Protein AF-A0A1W9UBF4-F1 (afdb_monomer_lite)

Foldseek 3Di:
DPPPVVVVVVVVVVVVVVVVLLVVLLVLLLQLLLDQLLQVLCCVQPVPDRLQFDWDDDPPDPDTDTDNARALVSSCVPVNNVSSVVRLVVSLCSLQVSLVVVCVVDVDVVSSVSSLVSSLCCQCQRPVPNGRHHPSLSSNLSSCCVQPVPLNVQLVVQLCVCCVPPPVDSVSSNVVSVVPRDRVVVVD

Secondary structure (DSSP, 8-state):
--SHHHHHHHHHHHHHHHHHHHHHHHHHHHHHHT--HHHHHHHHH-TT--TT-EEEEPTTSS-EEEE----HHHHHHHH-HHHHHHHHHHHHHHHHHHHHHHHHH---HHHHHHHHHHHHHHHHS-GGGTT----SHHHHHHHHHHH-TTHHHHHHHHHHHHHHHHTS-HHHHHHHHHHT---GGG--

Sequence (188 aa):
MASCGHLGSKFIRRGLVDILATLIVALVGYLLGSISFARLIGKLVNPQKDLTKTEFDVPGTDEKFQMTAVSATTASMHLGQKFGCLTTILDMLKVTIPVLILRQFYSETSYSVILAALAVVGHNWPLYHRFQGGRGFSPIYGGLVLFDWLAIPVTAILGMLFGLIVLRDVLMAYMAGLWLYVKTRTLI

pLDDT: mean 72.7, std 15.73, range [40.28, 95.06]

Radius of gyration: 20.51 Å; chains: 1; bounding box: 56×43×65 Å

Structure (mmCIF, N/CA/C/O backbone):
data_AF-A0A1W9UBF4-F1
#
_entry.id   AF-A0A1W9UBF4-F1
#
loop_
_atom_site.group_PDB
_atom_site.id
_atom_site.type_symbol
_atom_site.label_atom_id
_atom_site.label_alt_id
_atom_site.label_comp_id
_atom_site.label_asym_id
_atom_site.label_entity_id
_atom_site.label_seq_id
_atom_site.pdbx_PDB_ins_code
_atom_site.Cartn_x
_atom_site.Cartn_y
_atom_site.Cartn_z
_atom_site.occupancy
_atom_site.B_iso_or_equiv
_atom_site.auth_seq_id
_atom_site.auth_comp_id
_atom_site.auth_asym_id
_atom_site.auth_atom_id
_atom_site.pdbx_PDB_model_num
ATOM 1 N N . MET A 1 1 ? 24.534 -19.315 -42.851 1.00 48.97 1 MET A N 1
ATOM 2 C CA . MET A 1 1 ? 23.127 -19.457 -42.399 1.00 48.97 1 MET A CA 1
ATOM 3 C C . MET A 1 1 ? 22.949 -19.872 -40.922 1.00 48.97 1 MET A C 1
ATOM 5 O O . MET A 1 1 ? 21.816 -20.070 -40.514 1.00 48.97 1 MET A O 1
ATOM 9 N N . ALA A 1 2 ? 23.990 -19.919 -40.072 1.00 51.06 2 ALA A N 1
ATOM 10 C CA . ALA A 1 2 ? 23.859 -20.383 -38.674 1.00 51.06 2 ALA A CA 1
ATOM 11 C C . ALA A 1 2 ? 23.647 -19.280 -37.604 1.00 51.06 2 ALA A C 1
ATOM 13 O O . ALA A 1 2 ? 23.442 -19.593 -36.437 1.00 51.06 2 ALA A O 1
ATOM 14 N N . SER A 1 3 ? 23.677 -17.990 -37.968 1.00 50.75 3 SER A N 1
ATOM 15 C CA . SER A 1 3 ? 23.650 -16.887 -36.982 1.00 50.75 3 SER A CA 1
ATOM 16 C C . SER A 1 3 ? 22.233 -16.412 -36.595 1.00 50.75 3 SER A C 1
ATOM 18 O O . SER A 1 3 ? 22.030 -15.844 -35.526 1.00 50.75 3 SER A O 1
ATOM 20 N N . CYS A 1 4 ? 21.213 -16.693 -37.419 1.00 51.81 4 CYS A N 1
ATOM 21 C CA . CYS A 1 4 ? 19.852 -16.176 -37.204 1.00 51.81 4 CYS A CA 1
ATOM 22 C C . CYS A 1 4 ? 19.086 -16.918 -36.081 1.00 51.81 4 CYS A C 1
ATOM 24 O O . CYS A 1 4 ? 18.369 -16.298 -35.299 1.00 51.81 4 CYS A O 1
ATOM 26 N N . GLY A 1 5 ? 19.303 -18.231 -35.917 1.00 53.81 5 GLY A N 1
ATOM 27 C CA . GLY A 1 5 ? 18.617 -19.040 -34.895 1.00 53.81 5 GLY A CA 1
ATOM 28 C C . GLY A 1 5 ? 19.103 -18.817 -33.454 1.00 53.81 5 GLY A C 1
ATOM 29 O O . GLY A 1 5 ? 18.341 -18.997 -32.504 1.00 53.81 5 GLY A O 1
ATOM 30 N N . HIS A 1 6 ? 20.354 -18.385 -33.264 1.00 54.12 6 HIS A N 1
ATOM 31 C CA . HIS A 1 6 ? 20.926 -18.164 -31.928 1.00 54.12 6 HIS A CA 1
ATOM 32 C C . HIS A 1 6 ? 20.505 -16.815 -31.314 1.00 54.12 6 HIS A C 1
ATOM 34 O O . HIS A 1 6 ? 20.403 -16.689 -30.093 1.00 54.12 6 HIS A O 1
ATOM 40 N N . LEU A 1 7 ? 20.213 -15.813 -32.153 1.00 59.31 7 LEU A N 1
ATOM 41 C CA . LEU A 1 7 ? 19.688 -14.520 -31.706 1.00 59.31 7 LEU A CA 1
ATOM 42 C C . LEU A 1 7 ? 18.217 -14.630 -31.276 1.00 59.31 7 LEU A C 1
ATOM 44 O O . LEU A 1 7 ? 17.847 -14.118 -30.221 1.00 59.31 7 LEU A O 1
ATOM 48 N N . GLY A 1 8 ? 17.406 -15.363 -32.048 1.00 60.59 8 GLY A N 1
ATOM 49 C CA . GLY A 1 8 ? 15.998 -15.612 -31.728 1.00 60.59 8 GLY A CA 1
ATOM 50 C C . GLY A 1 8 ? 15.821 -16.392 -30.425 1.00 60.59 8 GLY A C 1
ATOM 51 O O . GLY A 1 8 ? 15.006 -16.014 -29.588 1.00 60.59 8 GLY A O 1
ATOM 52 N N . SER A 1 9 ? 16.642 -17.421 -30.186 1.00 62.00 9 SER A N 1
ATOM 53 C CA . SER A 1 9 ? 16.560 -18.196 -28.943 1.00 62.00 9 SER A CA 1
ATOM 54 C C . SER A 1 9 ? 16.972 -17.385 -27.712 1.00 62.00 9 SER A C 1
ATOM 56 O O . SER A 1 9 ? 16.300 -17.484 -26.690 1.00 62.00 9 SER A O 1
ATOM 58 N N . LYS A 1 10 ? 18.002 -16.526 -27.791 1.00 62.12 10 LYS A N 1
ATOM 59 C CA . LYS A 1 10 ? 18.372 -15.607 -26.695 1.00 62.12 10 LYS A CA 1
ATOM 60 C C . LYS A 1 10 ? 17.311 -14.539 -26.432 1.00 62.12 10 LYS A C 1
ATOM 62 O O . LYS A 1 10 ? 17.060 -14.232 -25.270 1.00 62.12 10 LYS A O 1
ATOM 67 N N . PHE A 1 11 ? 16.682 -14.002 -27.477 1.00 69.38 11 PHE A N 1
ATOM 68 C CA . PHE A 1 11 ? 15.602 -13.021 -27.345 1.00 69.38 11 PHE A CA 1
ATOM 69 C C . PHE A 1 11 ? 14.363 -13.631 -26.675 1.00 69.38 11 PHE A C 1
ATOM 71 O O . PHE A 1 11 ? 13.859 -13.084 -25.698 1.00 69.38 11 PHE A O 1
ATOM 78 N N . ILE A 1 12 ? 13.945 -14.822 -27.118 1.00 70.50 12 ILE A N 1
ATOM 79 C CA . ILE A 1 12 ? 12.828 -15.568 -26.519 1.00 70.50 12 ILE A CA 1
ATOM 80 C C . ILE A 1 12 ? 13.146 -15.951 -25.067 1.00 70.50 12 ILE A C 1
ATOM 82 O O . ILE A 1 12 ? 12.300 -15.794 -24.190 1.00 70.50 12 ILE A O 1
ATOM 86 N N . ARG A 1 13 ? 14.375 -16.406 -24.779 1.00 71.88 13 ARG A N 1
ATOM 87 C CA . ARG A 1 13 ? 14.784 -16.777 -23.413 1.00 71.88 13 ARG A CA 1
ATOM 88 C C . ARG A 1 13 ? 14.792 -15.575 -22.472 1.00 71.88 13 ARG A C 1
ATOM 90 O O . ARG A 1 13 ? 14.393 -15.721 -21.325 1.00 71.88 13 ARG A O 1
ATOM 97 N N . ARG A 1 14 ? 15.221 -14.403 -22.950 1.00 74.69 14 ARG A N 1
ATOM 98 C CA . ARG A 1 14 ? 15.225 -13.162 -22.164 1.00 74.69 14 ARG A CA 1
ATOM 99 C C . ARG A 1 14 ? 13.802 -12.686 -21.876 1.00 74.69 14 ARG A C 1
ATOM 101 O O . ARG A 1 14 ? 13.472 -12.505 -20.713 1.00 74.69 14 ARG A O 1
ATOM 108 N N . GLY A 1 15 ? 12.939 -12.645 -22.894 1.00 76.50 15 GLY A N 1
ATOM 109 C CA . GLY A 1 15 ? 11.528 -12.292 -22.712 1.00 76.50 15 GLY A CA 1
ATOM 110 C C . GLY A 1 15 ? 10.782 -13.238 -21.764 1.00 76.50 15 GLY A C 1
ATOM 111 O O . GLY A 1 15 ? 9.995 -12.788 -20.940 1.00 76.50 15 GLY A O 1
ATOM 112 N N . LEU A 1 16 ? 11.062 -14.544 -21.817 1.00 80.44 16 LEU A N 1
ATOM 113 C CA . LEU A 1 16 ? 10.441 -15.515 -20.912 1.00 80.44 16 LEU A CA 1
ATOM 114 C C . LEU A 1 16 ? 10.906 -15.331 -19.458 1.00 80.44 16 LEU A C 1
ATOM 116 O O . LEU A 1 16 ? 10.093 -15.432 -18.543 1.00 80.44 16 LEU A O 1
ATOM 120 N N . VAL A 1 17 ? 12.186 -15.017 -19.238 1.00 82.94 17 VAL A N 1
ATOM 121 C CA . VAL A 1 17 ? 12.717 -14.695 -17.902 1.00 82.94 17 VAL A CA 1
ATOM 122 C C . VAL A 1 17 ? 12.097 -13.409 -17.357 1.00 82.94 17 VAL A C 1
ATOM 124 O O . VAL A 1 17 ? 11.707 -13.392 -16.193 1.00 82.94 17 VAL A O 1
ATOM 127 N N . ASP A 1 18 ? 11.938 -12.378 -18.189 1.00 84.75 18 ASP A N 1
ATOM 128 C CA . ASP A 1 18 ? 11.301 -11.119 -17.784 1.00 84.75 18 ASP A CA 1
ATOM 129 C C . ASP A 1 18 ? 9.829 -11.336 -17.392 1.00 84.75 18 ASP A C 1
ATOM 131 O O . ASP A 1 18 ? 9.397 -10.877 -16.337 1.00 84.75 18 ASP A O 1
ATOM 135 N N . ILE A 1 19 ? 9.073 -12.128 -18.165 1.00 87.56 19 ILE A N 1
ATOM 136 C CA . ILE A 1 19 ? 7.679 -12.482 -17.836 1.00 87.56 19 ILE A CA 1
ATOM 137 C C . ILE A 1 19 ? 7.602 -13.232 -16.502 1.00 87.56 19 ILE A C 1
ATOM 139 O O . ILE A 1 19 ? 6.780 -12.897 -15.646 1.00 87.56 19 ILE A O 1
ATOM 143 N N . LEU A 1 20 ? 8.455 -14.240 -16.301 1.00 89.81 20 LEU A N 1
ATOM 144 C CA . LEU A 1 20 ? 8.486 -14.995 -15.048 1.00 89.81 20 LEU A CA 1
ATOM 145 C C . LEU A 1 20 ? 8.854 -14.096 -13.863 1.00 89.81 20 LEU A C 1
ATOM 147 O O . LEU A 1 20 ? 8.205 -14.172 -12.819 1.00 89.81 20 LEU A O 1
ATOM 151 N N . ALA A 1 21 ? 9.841 -13.214 -14.028 1.00 88.25 21 ALA A N 1
ATOM 152 C CA . ALA A 1 21 ? 10.215 -12.239 -13.012 1.00 88.25 21 ALA A CA 1
ATOM 153 C C . ALA A 1 21 ? 9.040 -11.311 -12.676 1.00 88.25 21 ALA A C 1
ATOM 155 O O . ALA A 1 21 ? 8.725 -11.132 -11.500 1.00 88.25 21 ALA A O 1
ATOM 156 N N . THR A 1 22 ? 8.328 -10.787 -13.681 1.00 89.62 22 THR A N 1
ATOM 157 C CA . THR A 1 22 ? 7.133 -9.960 -13.471 1.00 89.62 22 THR A CA 1
ATOM 158 C C . THR A 1 22 ? 6.063 -10.699 -12.671 1.00 89.62 22 THR A C 1
ATOM 160 O O . THR A 1 22 ? 5.518 -10.132 -11.724 1.00 89.62 22 THR A O 1
ATOM 163 N N . LEU A 1 23 ? 5.775 -11.959 -13.010 1.00 93.31 23 LEU A N 1
ATOM 164 C CA . LEU A 1 23 ? 4.774 -12.763 -12.303 1.00 93.31 23 LEU A CA 1
ATOM 165 C C . LEU A 1 23 ? 5.167 -13.016 -10.845 1.00 93.31 23 LEU A C 1
ATOM 167 O O . LEU A 1 23 ? 4.327 -12.895 -9.954 1.00 93.31 23 LEU A O 1
ATOM 171 N N . ILE A 1 24 ? 6.442 -13.313 -10.589 1.00 92.94 24 ILE A N 1
ATOM 172 C CA . ILE A 1 24 ? 6.955 -13.510 -9.229 1.00 92.94 24 ILE A CA 1
ATOM 173 C C . ILE A 1 24 ? 6.847 -12.209 -8.429 1.00 92.94 24 ILE A C 1
ATOM 175 O O . ILE A 1 24 ? 6.334 -12.220 -7.312 1.00 92.94 24 ILE A O 1
ATOM 179 N N . VAL A 1 25 ? 7.271 -11.079 -9.000 1.00 92.81 25 VAL A N 1
ATOM 180 C CA . VAL A 1 25 ? 7.177 -9.763 -8.351 1.00 92.81 25 VAL A CA 1
ATOM 181 C C . VAL A 1 25 ? 5.723 -9.398 -8.043 1.00 92.81 25 VAL A C 1
ATOM 183 O O . VAL A 1 25 ? 5.426 -8.941 -6.938 1.00 92.81 25 VAL A O 1
ATOM 186 N N . ALA A 1 26 ? 4.808 -9.635 -8.986 1.00 92.94 26 ALA A N 1
ATOM 187 C CA . ALA A 1 26 ? 3.379 -9.401 -8.805 1.00 92.94 26 ALA A CA 1
ATOM 188 C C . ALA A 1 26 ? 2.798 -10.260 -7.670 1.00 92.94 26 ALA A C 1
ATOM 190 O O . ALA A 1 26 ? 2.095 -9.743 -6.799 1.00 92.94 26 ALA A O 1
ATOM 191 N N . LEU A 1 27 ? 3.133 -11.554 -7.644 1.00 95.06 27 LEU A N 1
ATOM 192 C CA . LEU A 1 27 ? 2.676 -12.483 -6.614 1.00 95.06 27 LEU A CA 1
ATOM 193 C C . LEU A 1 27 ? 3.204 -12.087 -5.231 1.00 95.06 27 LEU A C 1
ATOM 195 O O . LEU A 1 27 ? 2.435 -12.014 -4.275 1.00 95.06 27 LEU A O 1
ATOM 199 N N . VAL A 1 28 ? 4.500 -11.785 -5.126 1.00 94.25 28 VAL A N 1
ATOM 200 C CA . VAL A 1 28 ? 5.125 -11.343 -3.871 1.00 94.25 28 VAL A CA 1
ATOM 201 C C . VAL A 1 28 ? 4.490 -10.044 -3.382 1.00 94.25 28 VAL A C 1
ATOM 203 O O . VAL A 1 28 ? 4.124 -9.955 -2.210 1.00 94.25 28 VAL A O 1
ATOM 206 N N . GLY A 1 29 ? 4.293 -9.065 -4.272 1.00 93.00 29 GLY A N 1
ATOM 207 C CA . GLY A 1 29 ? 3.599 -7.820 -3.946 1.00 93.00 29 GLY A CA 1
ATOM 208 C C . GLY A 1 29 ? 2.216 -8.084 -3.354 1.00 93.00 29 GLY A C 1
ATOM 209 O O . GLY A 1 29 ? 1.916 -7.617 -2.257 1.00 93.00 29 GLY A O 1
ATOM 210 N N . TYR A 1 30 ? 1.407 -8.910 -4.020 1.00 94.12 30 TYR A N 1
ATOM 211 C CA . TYR A 1 30 ? 0.063 -9.261 -3.561 1.00 94.12 30 TYR A CA 1
ATOM 212 C C . TYR A 1 30 ? 0.047 -9.972 -2.200 1.00 94.12 30 TYR A C 1
ATOM 214 O O . TYR A 1 30 ? -0.749 -9.616 -1.326 1.00 94.12 30 TYR A O 1
ATOM 222 N N . LEU A 1 31 ? 0.929 -10.952 -1.989 1.00 93.62 31 LEU A N 1
ATOM 223 C CA . LEU A 1 31 ? 0.993 -11.710 -0.736 1.00 93.62 31 LEU A CA 1
ATOM 224 C C . LEU A 1 31 ? 1.429 -10.831 0.441 1.00 93.62 31 LEU A C 1
ATOM 226 O O . LEU A 1 31 ? 0.803 -10.870 1.500 1.00 93.62 31 LEU A O 1
ATOM 230 N N . LEU A 1 32 ? 2.444 -9.986 0.248 1.00 92.81 32 LEU A N 1
ATOM 231 C CA . LEU A 1 32 ? 2.891 -9.040 1.276 1.00 92.81 32 LEU A CA 1
ATOM 232 C C . LEU A 1 32 ? 1.824 -7.975 1.560 1.00 92.81 32 LEU A C 1
ATOM 234 O O . LEU A 1 32 ? 1.547 -7.652 2.716 1.00 92.81 32 LEU A O 1
ATOM 238 N N . GLY A 1 33 ? 1.163 -7.481 0.513 1.00 89.06 33 GLY A N 1
ATOM 239 C CA . GLY A 1 33 ? 0.033 -6.564 0.621 1.00 89.06 33 GLY A CA 1
ATOM 240 C C . GLY A 1 33 ? -1.152 -7.144 1.392 1.00 89.06 33 GLY A C 1
ATOM 241 O O . GLY A 1 33 ? -1.790 -6.429 2.168 1.00 89.06 33 GLY A O 1
ATOM 242 N N . SER A 1 34 ? -1.397 -8.448 1.235 1.00 90.75 34 SER A N 1
ATOM 243 C CA . SER A 1 34 ? -2.497 -9.187 1.869 1.00 90.75 34 SER A CA 1
ATOM 244 C C . SER A 1 34 ? -2.407 -9.279 3.393 1.00 90.75 34 SER A C 1
ATOM 246 O O . SER A 1 34 ? -3.374 -9.676 4.044 1.00 90.75 34 SER A O 1
ATOM 248 N N . ILE A 1 35 ? -1.278 -8.898 3.994 1.00 88.81 35 ILE A N 1
ATOM 249 C CA . ILE A 1 35 ? -1.120 -8.850 5.449 1.00 88.81 35 ILE A CA 1
ATOM 250 C C . ILE A 1 35 ? -1.861 -7.619 5.994 1.00 88.81 35 ILE A C 1
ATOM 252 O O . ILE A 1 35 ? -1.502 -6.483 5.680 1.00 88.81 35 ILE A O 1
ATOM 256 N N . SER A 1 36 ? -2.890 -7.826 6.823 1.00 85.94 36 SER A N 1
ATOM 257 C CA . SER A 1 36 ? -3.640 -6.737 7.468 1.00 85.94 36 SER A CA 1
ATOM 258 C C . SER A 1 36 ? -3.080 -6.424 8.858 1.00 85.94 36 SER A C 1
ATOM 260 O O . SER A 1 36 ? -3.381 -7.112 9.837 1.00 85.94 36 SER A O 1
ATOM 262 N N . PHE A 1 37 ? -2.297 -5.346 8.969 1.00 85.25 37 PHE A N 1
ATOM 263 C CA . PHE A 1 37 ? -1.744 -4.908 10.257 1.00 85.25 37 PHE A CA 1
ATOM 264 C C . PHE A 1 37 ? -2.815 -4.390 11.216 1.00 85.25 37 PHE A C 1
ATOM 266 O O . PHE A 1 37 ? -2.684 -4.575 12.422 1.00 85.25 37 PHE A O 1
ATOM 273 N N . ALA A 1 38 ? -3.912 -3.837 10.692 1.00 80.00 38 ALA A N 1
ATOM 274 C CA . ALA A 1 38 ? -5.060 -3.419 11.492 1.00 80.00 38 ALA A CA 1
ATOM 275 C C . ALA A 1 38 ? -5.642 -4.591 12.301 1.00 80.00 38 ALA A C 1
ATOM 277 O O . ALA A 1 38 ? -5.841 -4.485 13.510 1.00 80.00 38 ALA A O 1
ATOM 278 N N . ARG A 1 39 ? -5.854 -5.742 11.645 1.00 80.19 39 ARG A N 1
ATOM 279 C CA . ARG A 1 39 ? -6.343 -6.967 12.298 1.00 80.19 39 ARG A CA 1
ATOM 280 C C . ARG A 1 39 ? -5.294 -7.574 13.224 1.00 80.19 39 ARG A C 1
ATOM 282 O O . ARG A 1 39 ? -5.647 -8.045 14.302 1.00 80.19 39 ARG A O 1
ATOM 289 N N . LEU A 1 40 ? -4.021 -7.548 12.823 1.00 82.38 40 LEU A N 1
ATOM 290 C CA . LEU A 1 40 ? -2.924 -8.080 13.632 1.00 82.38 40 LEU A CA 1
ATOM 291 C C . LEU A 1 40 ? -2.781 -7.316 14.957 1.00 82.38 40 LEU A C 1
ATOM 293 O O . LEU A 1 40 ? -2.778 -7.935 16.017 1.00 82.38 40 LEU A O 1
ATOM 297 N N . ILE A 1 41 ? -2.738 -5.980 14.902 1.00 81.69 41 ILE A N 1
ATOM 298 C CA . ILE A 1 41 ? -2.687 -5.116 16.089 1.00 81.69 41 ILE A CA 1
ATOM 299 C C . ILE A 1 41 ? -3.964 -5.275 16.913 1.00 81.69 41 ILE A C 1
ATOM 301 O O . ILE A 1 41 ? -3.880 -5.411 18.130 1.00 81.69 41 ILE A O 1
ATOM 305 N N . GLY A 1 42 ? -5.137 -5.314 16.275 1.00 75.19 42 GLY A N 1
ATOM 306 C CA . GLY A 1 42 ? -6.400 -5.513 16.986 1.00 75.19 42 GLY A CA 1
ATOM 307 C C . GLY A 1 42 ? -6.434 -6.796 17.798 1.00 75.19 42 GLY A C 1
ATOM 308 O O . GLY A 1 42 ? -6.746 -6.758 18.986 1.00 75.19 42 GLY A O 1
ATOM 309 N N . LYS A 1 43 ? -6.014 -7.911 17.194 1.00 76.19 43 LYS A N 1
ATOM 310 C CA . LYS A 1 43 ? -5.936 -9.202 17.880 1.00 76.19 43 LYS A CA 1
ATOM 311 C C . LYS A 1 43 ? -4.904 -9.205 19.013 1.00 76.19 43 LYS A C 1
ATOM 313 O O . LYS A 1 43 ? -5.119 -9.887 20.009 1.00 76.19 43 LYS A O 1
ATOM 318 N N . LEU A 1 44 ? -3.804 -8.462 18.869 1.00 76.88 44 LEU A N 1
ATOM 319 C CA . LEU A 1 44 ? -2.740 -8.381 19.875 1.00 76.88 44 LEU A CA 1
ATOM 320 C C . LEU A 1 44 ? -3.141 -7.525 21.086 1.00 76.88 44 LEU A C 1
ATOM 322 O O . LEU A 1 44 ? -2.846 -7.881 22.221 1.00 76.88 44 LEU A O 1
ATOM 326 N N . VAL A 1 45 ? -3.797 -6.389 20.840 1.00 75.38 45 VAL A N 1
ATOM 327 C CA . VAL A 1 45 ? -4.147 -5.406 21.877 1.00 75.38 45 VAL A CA 1
ATOM 328 C C . VAL A 1 45 ? -5.422 -5.803 22.604 1.00 75.38 45 VAL A C 1
ATOM 330 O O . VAL A 1 45 ? -5.535 -5.573 23.805 1.00 75.38 45 VAL A O 1
ATOM 333 N N . ASN A 1 46 ? -6.398 -6.376 21.896 1.00 67.25 46 ASN A N 1
ATOM 334 C CA . ASN A 1 46 ? -7.658 -6.758 22.513 1.00 67.25 46 ASN A CA 1
ATOM 335 C C . ASN A 1 46 ? -8.247 -8.016 21.846 1.00 67.25 46 ASN A C 1
ATOM 337 O O . ASN A 1 46 ? -9.085 -7.906 20.949 1.00 67.25 46 ASN A O 1
ATOM 341 N N . PRO A 1 47 ? -7.842 -9.225 22.289 1.00 60.25 47 PRO A N 1
ATOM 342 C CA . PRO A 1 47 ? -8.210 -10.495 21.653 1.00 60.25 47 PRO A CA 1
ATOM 343 C C . PRO A 1 47 ? -9.720 -10.753 21.552 1.00 60.25 47 PRO A C 1
ATOM 345 O O . PRO A 1 47 ? -10.143 -11.560 20.729 1.00 60.25 47 PRO A O 1
ATOM 348 N N . GLN A 1 48 ? -10.525 -10.087 22.387 1.00 53.03 48 GLN A N 1
ATOM 349 C CA . GLN A 1 48 ? -11.982 -10.240 22.425 1.00 53.03 48 GLN A CA 1
ATOM 350 C C . GLN A 1 48 ? -12.742 -9.274 21.498 1.00 53.03 48 GLN A C 1
ATOM 352 O O . GLN A 1 48 ? -13.932 -9.475 21.265 1.00 53.03 48 GLN A O 1
ATOM 357 N N . LYS A 1 49 ? -12.092 -8.234 20.952 1.00 58.44 49 LYS A N 1
ATOM 358 C CA . LYS A 1 49 ? -12.729 -7.251 20.059 1.00 58.44 49 LYS A CA 1
ATOM 359 C C . LYS A 1 49 ? -12.418 -7.598 18.606 1.00 58.44 49 LYS A C 1
ATOM 361 O O . LYS A 1 49 ? -11.337 -7.306 18.096 1.00 58.44 49 LYS A O 1
ATOM 366 N N . ASP A 1 50 ? -13.379 -8.216 17.930 1.00 57.50 50 ASP A N 1
ATOM 367 C CA . ASP A 1 50 ? -13.264 -8.502 16.504 1.00 57.50 50 ASP A CA 1
ATOM 368 C C . ASP A 1 50 ? -13.481 -7.215 15.690 1.00 57.50 50 ASP A C 1
ATOM 370 O O . ASP A 1 50 ? -14.603 -6.747 15.511 1.00 57.50 50 ASP A O 1
ATOM 374 N N . LEU A 1 51 ? -12.389 -6.632 15.185 1.00 56.78 51 LEU A N 1
ATOM 375 C CA . LEU A 1 51 ? -12.417 -5.452 14.308 1.00 56.78 51 LEU A CA 1
ATOM 376 C C . LEU A 1 51 ? -13.091 -5.719 12.950 1.00 56.78 51 LEU A C 1
ATOM 378 O O . LEU A 1 51 ? -13.248 -4.793 12.160 1.00 56.78 51 LEU A O 1
ATOM 382 N N . THR A 1 52 ? -13.440 -6.973 12.645 1.00 53.41 52 THR A N 1
ATOM 383 C CA . THR A 1 52 ? -14.087 -7.359 11.382 1.00 53.41 52 THR A CA 1
ATOM 384 C C . THR A 1 52 ? -15.567 -6.955 11.335 1.00 53.41 52 THR A C 1
ATOM 386 O O . THR A 1 52 ? -16.153 -6.922 10.255 1.00 53.41 52 THR A O 1
ATOM 389 N N . LYS A 1 53 ? -16.176 -6.633 12.484 1.00 49.69 53 LYS A N 1
ATOM 390 C CA . LYS A 1 53 ? -17.568 -6.181 12.591 1.00 49.69 53 LYS A CA 1
ATOM 391 C C . LYS A 1 53 ? -17.633 -4.866 13.356 1.00 49.69 53 LYS A C 1
ATOM 393 O O . LYS A 1 53 ? -17.898 -4.843 14.555 1.00 49.69 53 LYS A O 1
ATOM 398 N N . THR A 1 54 ? -17.384 -3.766 12.658 1.00 49.00 54 THR A N 1
ATOM 399 C CA . THR A 1 54 ? -17.686 -2.443 13.201 1.00 49.00 54 THR A CA 1
ATOM 400 C C . THR A 1 54 ? -19.110 -2.080 12.812 1.00 49.00 54 THR A C 1
ATOM 402 O O . THR A 1 54 ? -19.378 -1.716 11.666 1.00 49.00 54 THR A O 1
ATOM 405 N N . GLU A 1 55 ? -20.026 -2.236 13.765 1.00 47.31 55 GLU A N 1
ATOM 406 C CA . GLU A 1 55 ? -21.387 -1.713 13.664 1.00 47.31 55 GLU A CA 1
ATOM 407 C C . GLU A 1 55 ? -21.352 -0.224 14.021 1.00 47.31 55 GLU A C 1
ATOM 409 O O . GLU A 1 55 ? -20.873 0.154 15.091 1.00 47.31 55 GLU A O 1
ATOM 414 N N . PHE A 1 56 ? -21.812 0.617 13.100 1.00 47.28 56 PHE A N 1
ATOM 415 C CA . PHE A 1 56 ? -22.113 2.016 13.369 1.00 47.28 56 PHE A CA 1
ATOM 416 C C . PHE A 1 56 ? -23.621 2.156 13.560 1.00 47.28 56 PHE A C 1
ATOM 418 O O . PHE A 1 56 ? -24.383 1.763 12.674 1.00 47.28 56 PHE A O 1
ATOM 425 N N . ASP A 1 57 ? -24.040 2.740 14.681 1.00 43.97 57 ASP A N 1
ATOM 426 C CA . ASP A 1 57 ? -25.408 3.234 14.827 1.00 43.97 57 ASP A CA 1
ATOM 427 C C . ASP A 1 57 ? -25.545 4.509 13.990 1.00 43.97 57 ASP A C 1
ATOM 429 O O . ASP A 1 57 ? -24.774 5.462 14.153 1.00 43.97 57 ASP A O 1
ATOM 433 N N . VAL A 1 58 ? -26.497 4.522 13.057 1.00 48.31 58 VAL A N 1
ATOM 434 C CA . VAL A 1 58 ? -26.821 5.721 12.284 1.00 48.31 58 VAL A CA 1
ATOM 435 C C . VAL A 1 58 ? -27.689 6.621 13.174 1.00 48.31 58 VAL A C 1
ATOM 437 O O . VAL A 1 58 ? -28.781 6.204 13.563 1.00 48.31 58 VAL A O 1
ATOM 440 N N . PRO A 1 59 ? -27.254 7.847 13.530 1.00 40.28 59 PRO A N 1
ATOM 441 C CA . PRO A 1 59 ? -28.055 8.727 14.375 1.00 40.28 59 PRO A CA 1
ATOM 442 C C . PRO A 1 59 ? -29.388 9.046 13.682 1.00 40.28 59 PRO A C 1
ATOM 444 O O . PRO A 1 59 ? -29.400 9.730 12.661 1.00 40.28 59 PRO A O 1
ATOM 447 N N . GLY A 1 60 ? -30.502 8.553 14.231 1.00 48.12 60 GLY A N 1
ATOM 448 C CA . GLY A 1 60 ? -31.856 8.817 13.722 1.00 48.12 60 GLY A CA 1
ATOM 449 C C . GLY A 1 60 ? -32.556 7.660 12.998 1.00 48.12 60 GLY A C 1
ATOM 450 O O . GLY A 1 60 ? -33.689 7.849 12.565 1.00 48.12 60 GLY A O 1
ATOM 451 N N . THR A 1 61 ? -31.948 6.474 12.901 1.00 46.31 61 THR A N 1
ATOM 452 C CA . THR A 1 61 ? -32.589 5.254 12.367 1.00 46.31 61 THR A CA 1
ATOM 453 C C . THR A 1 61 ? -32.096 4.013 13.115 1.00 46.31 61 THR A C 1
ATOM 455 O O . THR A 1 61 ? -30.907 3.924 13.395 1.00 46.31 61 THR A O 1
ATOM 458 N N . ASP A 1 62 ? -32.956 3.017 13.356 1.00 50.50 62 ASP A N 1
ATOM 459 C CA . ASP A 1 62 ? -32.589 1.711 13.954 1.00 50.50 62 ASP A CA 1
ATOM 460 C C . ASP A 1 62 ? -31.730 0.815 13.022 1.00 50.50 62 ASP A C 1
ATOM 462 O O . ASP A 1 62 ? -31.546 -0.381 13.268 1.00 50.50 62 ASP A O 1
ATOM 466 N N . GLU A 1 63 ? -31.196 1.368 11.928 1.00 41.84 63 GLU A N 1
ATOM 467 C CA . GLU A 1 63 ? -30.342 0.646 10.990 1.00 41.84 63 GLU A CA 1
ATOM 468 C C . GLU A 1 63 ? -28.870 0.690 11.416 1.00 41.84 63 GLU A C 1
ATOM 470 O O . GLU A 1 63 ? -28.256 1.750 11.563 1.00 41.84 63 GLU A O 1
ATOM 475 N N . LYS A 1 64 ? -28.284 -0.499 11.576 1.00 43.69 64 LYS A N 1
ATOM 476 C CA . LYS A 1 64 ? -26.869 -0.687 11.896 1.00 43.69 64 LYS A CA 1
ATOM 477 C C . LYS A 1 64 ? -26.049 -0.784 10.619 1.00 43.69 64 LYS A C 1
ATOM 479 O O . LYS A 1 64 ? -26.128 -1.778 9.896 1.00 43.69 64 LYS A O 1
ATOM 484 N N . PHE A 1 65 ? -25.202 0.205 10.357 1.00 44.44 65 PHE A N 1
ATOM 485 C CA . PHE A 1 65 ? -24.302 0.158 9.211 1.00 44.44 65 PHE A CA 1
ATOM 486 C C . PHE A 1 65 ? -23.095 -0.724 9.550 1.00 44.44 65 PHE A C 1
ATOM 488 O O . PHE A 1 65 ? -22.248 -0.356 10.367 1.00 44.44 65 PHE A O 1
ATOM 495 N N . GLN A 1 66 ? -23.002 -1.907 8.940 1.00 48.03 66 GLN A N 1
ATOM 496 C CA . GLN A 1 66 ? -21.833 -2.773 9.101 1.00 48.03 66 GLN A CA 1
ATOM 497 C C . GLN A 1 66 ? -20.717 -2.317 8.161 1.00 48.03 66 GLN A C 1
ATOM 499 O O . GLN A 1 66 ? -20.753 -2.574 6.957 1.00 48.03 66 GLN A O 1
ATOM 504 N N . MET A 1 67 ? -19.686 -1.668 8.706 1.00 48.84 67 MET A N 1
ATOM 505 C CA . MET A 1 67 ? -18.447 -1.493 7.954 1.00 48.84 67 MET A CA 1
ATOM 506 C C . MET A 1 67 ? -17.632 -2.783 8.013 1.00 48.84 67 MET A C 1
ATOM 508 O O . MET A 1 67 ? -17.063 -3.141 9.041 1.00 48.84 67 MET A O 1
ATOM 512 N N . THR A 1 68 ? -17.535 -3.453 6.868 1.00 55.66 68 THR A N 1
ATOM 513 C CA . THR A 1 68 ? -16.662 -4.618 6.652 1.00 55.66 68 THR A CA 1
ATOM 514 C C . THR A 1 68 ? -15.210 -4.227 6.352 1.00 55.66 68 THR A C 1
ATOM 516 O O . THR A 1 68 ? -14.322 -5.081 6.354 1.00 55.66 68 THR A O 1
ATOM 519 N N . ALA A 1 69 ? -14.949 -2.938 6.102 1.00 60.06 69 ALA A N 1
ATOM 520 C CA . ALA A 1 69 ? -13.618 -2.428 5.802 1.00 60.06 69 ALA A CA 1
ATOM 521 C C . ALA A 1 69 ? -12.793 -2.248 7.087 1.00 60.06 69 ALA A C 1
ATOM 523 O O . ALA A 1 69 ? -13.061 -1.360 7.900 1.00 60.06 69 ALA A O 1
ATOM 524 N N . VAL A 1 70 ? -11.734 -3.046 7.240 1.00 67.94 70 VAL A N 1
ATOM 525 C CA . VAL A 1 70 ? -10.828 -2.960 8.395 1.00 67.94 70 VAL A CA 1
ATOM 526 C C . VAL A 1 70 ? -9.632 -2.092 8.022 1.00 67.94 70 VAL A C 1
ATOM 528 O O . VAL A 1 70 ? -8.769 -2.507 7.254 1.00 67.94 70 VAL A O 1
ATOM 531 N N . SER A 1 71 ? -9.599 -0.861 8.535 1.00 73.38 71 SER A N 1
ATOM 532 C CA . SER A 1 71 ? -8.567 0.138 8.216 1.00 73.38 71 SER A CA 1
ATOM 533 C C . SER A 1 71 ? -7.989 0.789 9.477 1.00 73.38 71 SER A C 1
ATOM 535 O O . SER A 1 71 ? -8.510 0.614 10.579 1.00 73.38 71 SER A O 1
ATOM 537 N N . ALA A 1 72 ? -6.934 1.592 9.315 1.00 71.00 72 ALA A N 1
ATOM 538 C CA . ALA A 1 72 ? -6.341 2.376 10.401 1.00 71.00 72 ALA A CA 1
ATOM 539 C C . ALA A 1 72 ? -7.362 3.277 11.124 1.00 71.00 72 ALA A C 1
ATOM 541 O O . ALA A 1 72 ? -7.281 3.441 12.339 1.00 71.00 72 ALA A O 1
ATOM 542 N N . THR A 1 73 ? -8.361 3.805 10.409 1.00 70.62 73 THR A N 1
ATOM 543 C CA . THR A 1 73 ? -9.481 4.559 10.995 1.00 70.62 73 THR A CA 1
ATOM 544 C C . THR A 1 73 ? -10.293 3.693 11.958 1.00 70.62 73 THR A C 1
ATOM 546 O O . THR A 1 73 ? -10.496 4.079 13.104 1.00 70.62 73 THR A O 1
ATOM 549 N N . THR A 1 74 ? -10.670 2.482 11.543 1.00 71.31 74 THR A N 1
ATOM 550 C CA . THR A 1 74 ? -11.376 1.499 12.378 1.00 71.31 74 THR A CA 1
ATOM 551 C C . THR A 1 74 ? -10.554 1.123 13.614 1.00 71.31 74 THR A C 1
ATOM 553 O O . THR A 1 74 ? -11.067 1.118 14.733 1.00 71.31 74 THR A O 1
ATOM 556 N N . ALA A 1 75 ? -9.248 0.890 13.439 1.00 73.31 75 ALA A N 1
ATOM 557 C CA . ALA A 1 75 ? -8.330 0.635 14.549 1.00 73.31 75 ALA A CA 1
ATOM 558 C C . ALA A 1 75 ? -8.244 1.838 15.510 1.00 73.31 75 ALA A C 1
ATOM 560 O O . ALA A 1 75 ? -8.293 1.656 16.725 1.00 73.31 75 ALA A O 1
ATOM 561 N N . SER A 1 76 ? -8.195 3.066 14.983 1.00 73.81 76 SER A N 1
ATOM 562 C CA . SER A 1 76 ? -8.196 4.302 15.775 1.00 73.81 76 SER A CA 1
ATOM 563 C C . SER A 1 76 ? -9.463 4.453 16.614 1.00 73.81 76 SER A C 1
ATOM 565 O O . SER A 1 76 ? -9.384 4.869 17.766 1.00 73.81 76 SER A O 1
ATOM 567 N N . MET A 1 77 ? -10.624 4.117 16.053 1.00 71.25 77 MET A N 1
ATOM 568 C CA . MET A 1 77 ? -11.911 4.245 16.737 1.00 71.25 77 MET A CA 1
ATOM 569 C C . MET A 1 77 ? -12.084 3.220 17.860 1.00 71.25 77 MET A C 1
ATOM 571 O O . MET A 1 77 ? -12.585 3.558 18.928 1.00 71.25 77 MET A O 1
ATOM 575 N N . HIS A 1 78 ? -11.655 1.972 17.651 1.00 70.44 78 HIS A N 1
ATOM 576 C CA . HIS A 1 78 ? -11.878 0.905 18.632 1.00 70.44 78 HIS A CA 1
ATOM 577 C C . HIS A 1 78 ? -10.768 0.732 19.667 1.00 70.44 78 HIS A C 1
ATOM 579 O O . HIS A 1 78 ? -11.059 0.251 20.767 1.00 70.44 78 HIS A O 1
ATOM 585 N N . LEU A 1 79 ? -9.524 1.054 19.304 1.00 72.56 79 LEU A N 1
ATOM 586 C CA . LEU A 1 79 ? -8.330 0.833 20.128 1.00 72.56 79 LEU A CA 1
ATOM 587 C C . LEU A 1 79 ? -7.663 2.150 20.549 1.00 72.56 79 LEU A C 1
ATOM 589 O O . LEU A 1 79 ? -6.839 2.152 21.458 1.00 72.56 79 LEU A O 1
ATOM 593 N N . GLY A 1 80 ? -8.020 3.269 19.914 1.00 76.12 80 GLY A N 1
ATOM 594 C CA . GLY A 1 80 ? -7.459 4.592 20.169 1.00 76.12 80 GLY A CA 1
ATOM 595 C C . GLY A 1 80 ? -6.465 5.054 19.099 1.00 76.12 80 GLY A C 1
ATOM 596 O O . GLY A 1 80 ? -5.859 4.268 18.365 1.00 76.12 80 GLY A O 1
ATOM 597 N N . GLN A 1 81 ? -6.254 6.371 19.045 1.00 76.31 81 GLN A N 1
ATOM 598 C CA . GLN A 1 81 ? -5.495 7.051 17.987 1.00 76.31 81 GLN A CA 1
ATOM 599 C C . GLN A 1 81 ? -4.044 6.573 17.838 1.00 76.31 81 GLN A C 1
ATOM 601 O O . GLN A 1 81 ? -3.522 6.519 16.724 1.00 76.31 81 GLN A O 1
ATOM 606 N N . LYS A 1 82 ? -3.401 6.157 18.938 1.00 79.19 82 LYS A N 1
ATOM 607 C CA . LYS A 1 82 ? -2.032 5.614 18.915 1.00 79.19 82 LYS A CA 1
ATOM 608 C C . LYS A 1 82 ? -1.932 4.354 18.047 1.00 79.19 82 LYS A C 1
ATOM 610 O O . LYS A 1 82 ? -1.022 4.246 17.229 1.00 79.19 82 LYS A O 1
ATOM 615 N N . PHE A 1 83 ? -2.889 3.434 18.175 1.00 79.00 83 PHE A N 1
ATOM 616 C CA . PHE A 1 83 ? -2.901 2.183 17.410 1.00 79.00 83 PHE A CA 1
ATOM 617 C C . PHE A 1 83 ? -3.355 2.384 15.964 1.00 79.00 83 PHE A C 1
ATOM 619 O O . PHE A 1 83 ? -2.861 1.696 15.072 1.00 79.00 83 PHE A O 1
ATOM 626 N N . GLY A 1 84 ? -4.227 3.365 15.712 1.00 78.50 84 GLY A N 1
ATOM 627 C CA . GLY A 1 84 ? -4.540 3.812 14.354 1.00 78.50 84 GLY A CA 1
ATOM 628 C C . GLY A 1 84 ? -3.300 4.331 13.620 1.00 78.50 84 GLY A C 1
ATOM 629 O O . GLY A 1 84 ? -3.005 3.882 12.515 1.00 78.50 84 GLY A O 1
ATOM 630 N N . CYS A 1 85 ? -2.520 5.207 14.262 1.00 81.12 85 CYS A N 1
ATOM 631 C CA . CYS A 1 85 ? -1.269 5.724 13.700 1.00 81.12 85 CYS A CA 1
ATOM 632 C C . CYS A 1 85 ? -0.248 4.603 13.440 1.00 81.12 85 CYS A C 1
ATOM 634 O O . CYS A 1 85 ? 0.295 4.502 12.340 1.00 81.12 85 CYS A O 1
ATOM 636 N N . LEU A 1 86 ? -0.055 3.704 14.413 1.00 83.75 86 LEU A N 1
ATOM 637 C CA . LEU A 1 86 ? 0.836 2.551 14.259 1.00 83.75 86 LEU A CA 1
ATOM 638 C C . LEU A 1 86 ? 0.420 1.659 13.080 1.00 83.75 86 LEU A C 1
ATOM 640 O O . LEU A 1 86 ? 1.263 1.254 12.284 1.00 83.75 86 LEU A O 1
ATOM 644 N N . THR A 1 87 ? -0.881 1.399 12.935 1.00 85.38 87 THR A N 1
ATOM 645 C CA . THR A 1 87 ? -1.431 0.623 11.816 1.00 85.38 87 THR A CA 1
ATOM 646 C C . THR A 1 87 ? -1.100 1.273 10.475 1.00 85.38 87 THR A C 1
ATOM 648 O O . THR A 1 87 ? -0.616 0.590 9.578 1.00 85.38 87 THR A O 1
ATOM 651 N N . THR A 1 88 ? -1.294 2.591 10.349 1.00 85.06 88 THR A N 1
ATOM 652 C CA . THR A 1 88 ? -0.948 3.337 9.130 1.00 85.06 88 THR A CA 1
ATOM 653 C C . THR A 1 88 ? 0.528 3.193 8.781 1.00 85.06 88 THR A C 1
ATOM 655 O O . THR A 1 88 ? 0.847 2.902 7.631 1.00 85.06 88 THR A O 1
ATOM 658 N N . ILE A 1 89 ? 1.421 3.356 9.761 1.00 87.56 89 ILE A N 1
ATOM 659 C CA . ILE A 1 89 ? 2.869 3.246 9.543 1.00 87.56 89 ILE A CA 1
ATOM 660 C C . ILE A 1 89 ? 3.231 1.837 9.063 1.00 87.56 89 ILE A C 1
ATOM 662 O O . ILE A 1 89 ? 3.955 1.694 8.080 1.00 87.56 89 ILE A O 1
ATOM 666 N N . LEU A 1 90 ? 2.701 0.788 9.695 1.00 89.25 90 LEU A N 1
ATOM 667 C CA . LEU A 1 90 ? 2.982 -0.590 9.282 1.00 89.25 90 LEU A CA 1
ATOM 668 C C . LEU A 1 90 ? 2.409 -0.920 7.895 1.00 89.25 90 LEU A C 1
ATOM 670 O O . LEU A 1 90 ? 3.086 -1.557 7.086 1.00 89.25 90 LEU A O 1
ATOM 674 N N . ASP A 1 91 ? 1.199 -0.447 7.582 1.00 89.81 91 ASP A N 1
ATOM 675 C CA . ASP A 1 91 ? 0.597 -0.615 6.255 1.00 89.81 91 ASP A CA 1
ATOM 676 C C . ASP A 1 91 ? 1.322 0.185 5.157 1.00 89.81 91 ASP A C 1
ATOM 678 O O . ASP A 1 91 ? 1.264 -0.207 3.992 1.00 89.81 91 ASP A O 1
ATOM 682 N N . MET A 1 92 ? 2.027 1.270 5.496 1.00 90.19 92 MET A N 1
ATOM 683 C CA . MET A 1 92 ? 2.959 1.933 4.576 1.00 90.19 92 MET A CA 1
ATOM 684 C C . MET A 1 92 ? 4.228 1.092 4.397 1.00 90.19 92 MET A C 1
ATOM 686 O O . MET A 1 92 ? 4.615 0.772 3.271 1.00 90.19 92 MET A O 1
ATOM 690 N N . LEU A 1 93 ? 4.851 0.680 5.507 1.00 90.94 93 LEU A N 1
ATOM 691 C CA . LEU A 1 93 ? 6.129 -0.036 5.509 1.00 90.94 93 LEU A CA 1
ATOM 692 C C . LEU A 1 93 ? 6.075 -1.364 4.756 1.00 90.94 93 LEU A C 1
ATOM 694 O O . LEU A 1 93 ? 7.045 -1.714 4.085 1.00 90.94 93 LEU A O 1
ATOM 698 N N . LYS A 1 94 ? 4.949 -2.081 4.797 1.00 92.50 94 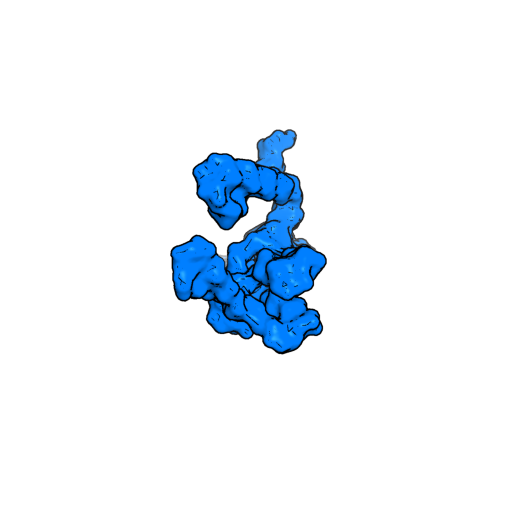LYS A N 1
ATOM 699 C CA . LYS A 1 94 ? 4.792 -3.333 4.041 1.00 92.50 94 LYS A CA 1
ATOM 700 C C . LYS A 1 94 ? 4.857 -3.159 2.524 1.00 92.50 94 LYS A C 1
ATOM 702 O O . LYS A 1 94 ? 5.054 -4.143 1.826 1.00 92.50 94 LYS A O 1
ATOM 707 N N . VAL A 1 95 ? 4.674 -1.940 2.013 1.00 92.25 95 VAL A N 1
ATOM 708 C CA . VAL A 1 95 ? 4.876 -1.609 0.595 1.00 92.25 95 VAL A CA 1
ATOM 709 C C . VAL A 1 95 ? 6.256 -1.000 0.393 1.00 92.25 95 VAL A C 1
ATOM 711 O O . VAL A 1 95 ? 6.988 -1.406 -0.507 1.00 92.25 95 VAL A O 1
ATOM 714 N N . THR A 1 96 ? 6.641 -0.059 1.254 1.00 91.06 96 THR A N 1
ATOM 715 C CA . THR A 1 96 ? 7.910 0.660 1.132 1.00 91.06 96 THR A CA 1
ATOM 716 C C . THR A 1 96 ? 9.114 -0.284 1.206 1.00 91.06 96 THR A C 1
ATOM 718 O O . THR A 1 96 ? 10.003 -0.214 0.360 1.00 91.06 96 THR A O 1
ATOM 721 N N . ILE A 1 97 ? 9.149 -1.200 2.180 1.00 93.38 97 ILE A N 1
ATOM 722 C CA . ILE A 1 97 ? 10.292 -2.102 2.383 1.00 93.38 97 ILE A CA 1
ATOM 723 C C . ILE A 1 97 ? 10.482 -3.040 1.177 1.00 93.38 97 ILE A C 1
ATOM 725 O O . ILE A 1 97 ? 11.584 -3.053 0.626 1.00 93.38 97 ILE A O 1
ATOM 729 N N . PRO A 1 98 ? 9.461 -3.777 0.691 1.00 92.00 98 PRO A N 1
ATOM 730 C CA . PRO A 1 98 ? 9.647 -4.667 -0.454 1.00 92.00 98 PRO A CA 1
ATOM 731 C C . PRO A 1 98 ? 10.023 -3.938 -1.744 1.00 92.00 98 PRO A C 1
ATOM 733 O O . PRO A 1 98 ? 10.857 -4.438 -2.494 1.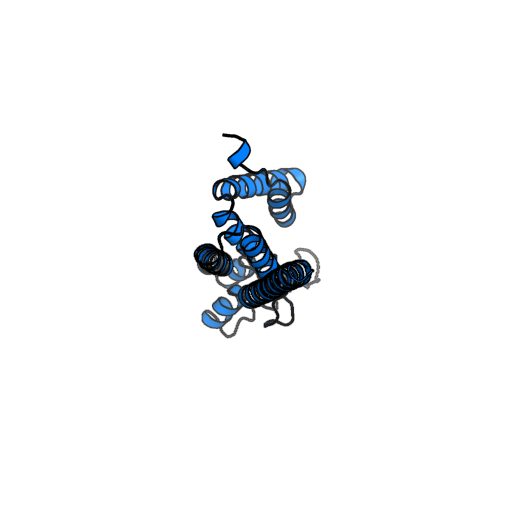00 92.00 98 PRO A O 1
ATOM 736 N N . VAL A 1 99 ? 9.467 -2.746 -1.996 1.00 91.19 99 VAL A N 1
ATOM 737 C CA . VAL A 1 99 ? 9.846 -1.943 -3.172 1.00 91.19 99 VAL A CA 1
ATOM 738 C C . VAL A 1 99 ? 11.296 -1.464 -3.061 1.00 91.19 99 VAL A C 1
ATOM 740 O O . VAL A 1 99 ? 12.028 -1.524 -4.046 1.00 91.19 99 VAL A O 1
ATOM 743 N N . LEU A 1 100 ? 11.744 -1.020 -1.880 1.00 90.81 100 LEU A N 1
ATOM 744 C CA . LEU A 1 100 ? 13.142 -0.632 -1.660 1.00 90.81 100 LEU A CA 1
ATOM 745 C C . LEU A 1 100 ? 14.099 -1.798 -1.889 1.00 90.81 100 LEU A C 1
ATOM 747 O O . LEU A 1 100 ? 15.095 -1.626 -2.587 1.00 90.81 100 LEU A O 1
ATOM 751 N N . ILE A 1 101 ? 13.784 -2.971 -1.335 1.00 91.12 101 ILE A N 1
ATOM 752 C CA . ILE A 1 101 ? 14.574 -4.190 -1.530 1.00 91.12 101 ILE A CA 1
ATOM 753 C C . ILE A 1 101 ? 14.635 -4.525 -3.021 1.00 91.12 101 ILE A C 1
ATOM 755 O O . ILE A 1 101 ? 15.720 -4.733 -3.555 1.00 91.12 101 ILE A O 1
ATOM 759 N N . LEU A 1 102 ? 13.498 -4.505 -3.719 1.00 90.50 102 LEU A N 1
ATOM 760 C CA . LEU A 1 102 ? 13.440 -4.807 -5.147 1.00 90.50 102 LEU A CA 1
ATOM 761 C C . LEU A 1 102 ? 14.315 -3.859 -5.976 1.00 90.50 102 LEU A C 1
ATOM 763 O O . LEU A 1 102 ? 15.029 -4.325 -6.860 1.00 90.50 102 LEU A O 1
ATOM 767 N N . ARG A 1 103 ? 14.324 -2.560 -5.652 1.00 88.81 103 ARG A N 1
ATOM 768 C CA . ARG A 1 103 ? 15.165 -1.553 -6.323 1.00 88.81 103 ARG A CA 1
ATOM 769 C C . ARG A 1 103 ? 16.669 -1.783 -6.157 1.00 88.81 103 ARG A C 1
ATOM 771 O O . ARG A 1 103 ? 17.429 -1.297 -6.987 1.00 88.81 103 ARG A O 1
ATOM 778 N N . GLN A 1 104 ? 17.107 -2.501 -5.118 1.00 88.19 104 GLN A N 1
ATOM 779 C CA . GLN A 1 104 ? 18.523 -2.864 -4.954 1.00 88.19 104 GLN A CA 1
ATOM 780 C C . GLN A 1 104 ? 18.958 -3.962 -5.932 1.00 88.19 104 GLN A C 1
ATOM 782 O O . GLN A 1 104 ? 20.124 -4.016 -6.310 1.00 88.19 104 GLN A O 1
ATOM 787 N N . PHE A 1 105 ? 18.032 -4.829 -6.351 1.00 85.25 105 PHE A N 1
ATOM 788 C CA . PHE A 1 105 ? 18.319 -5.949 -7.255 1.00 85.25 105 PHE A CA 1
ATOM 789 C C . PHE A 1 105 ? 17.941 -5.657 -8.710 1.00 85.25 105 PHE A C 1
ATOM 791 O O . PHE A 1 105 ? 18.593 -6.151 -9.626 1.00 85.25 105 PHE A O 1
ATOM 798 N N . TYR A 1 106 ? 16.903 -4.848 -8.926 1.00 82.81 106 TYR A N 1
ATOM 799 C CA . TYR A 1 106 ? 16.383 -4.491 -10.240 1.00 82.81 106 TYR A CA 1
ATOM 800 C C . TYR A 1 106 ? 16.245 -2.971 -10.340 1.00 82.81 106 TYR A C 1
ATOM 802 O O . TYR A 1 106 ? 15.433 -2.361 -9.646 1.00 82.81 106 TYR A O 1
ATOM 810 N N . SER A 1 107 ? 17.014 -2.354 -11.237 1.00 73.94 107 SER A N 1
ATOM 811 C CA . SER A 1 107 ? 16.938 -0.912 -11.520 1.00 73.94 107 SER A CA 1
ATOM 812 C C . SER A 1 107 ? 15.698 -0.521 -12.334 1.00 73.94 107 SER A C 1
ATOM 814 O O . SER A 1 107 ? 15.335 0.655 -12.397 1.00 73.94 107 SER A O 1
ATOM 816 N N . GLU A 1 108 ? 15.036 -1.500 -12.950 1.00 76.94 108 GLU A N 1
ATOM 817 C CA . GLU A 1 108 ? 13.847 -1.301 -13.769 1.00 76.94 108 GLU A CA 1
ATOM 818 C C . GLU A 1 108 ? 12.670 -0.780 -12.935 1.00 76.94 108 GLU A C 1
ATOM 820 O O . GLU A 1 108 ? 12.202 -1.396 -11.970 1.00 76.94 108 GLU A O 1
ATOM 825 N N . THR A 1 109 ? 12.146 0.377 -13.341 1.00 79.31 109 THR A N 1
ATOM 826 C CA . THR A 1 109 ? 11.048 1.042 -12.624 1.00 79.31 109 THR A CA 1
ATOM 827 C C . THR A 1 109 ? 9.737 0.255 -12.740 1.00 79.31 109 THR A C 1
ATOM 829 O O . THR A 1 109 ? 8.908 0.306 -11.831 1.00 79.31 109 THR A O 1
ATOM 832 N N . SER A 1 110 ? 9.568 -0.524 -13.812 1.00 86.06 110 SER A N 1
ATOM 833 C CA . SER A 1 110 ? 8.384 -1.352 -14.073 1.00 86.06 110 SER A CA 1
ATOM 834 C C . SER A 1 110 ? 8.111 -2.348 -12.942 1.00 86.06 110 SER A C 1
ATOM 836 O O . SER A 1 110 ? 7.007 -2.358 -12.399 1.00 86.06 110 SER A O 1
ATOM 838 N N . TYR A 1 111 ? 9.114 -3.116 -12.505 1.00 87.44 111 TYR A N 1
ATOM 839 C CA . TYR A 1 111 ? 8.948 -4.089 -11.419 1.00 87.44 111 TYR A CA 1
ATOM 840 C C . TYR A 1 111 ? 8.563 -3.420 -10.093 1.00 87.44 111 TYR A C 1
ATOM 842 O O . TYR A 1 111 ? 7.709 -3.930 -9.369 1.00 87.44 111 TYR A O 1
ATOM 850 N N . SER A 1 112 ? 9.126 -2.243 -9.797 1.00 87.81 112 SER A N 1
ATOM 851 C CA . SER A 1 112 ? 8.786 -1.471 -8.591 1.00 87.81 112 SER A CA 1
ATOM 852 C C . SER A 1 112 ? 7.322 -1.028 -8.576 1.00 87.81 112 SER A C 1
ATOM 854 O O . SER A 1 112 ? 6.659 -1.118 -7.544 1.00 87.81 112 SER A O 1
ATOM 856 N N . VAL A 1 113 ? 6.817 -0.545 -9.715 1.00 88.31 113 VAL A N 1
ATOM 857 C CA . VAL A 1 113 ? 5.421 -0.103 -9.853 1.00 88.31 113 VAL A CA 1
ATOM 858 C C . VAL A 1 113 ? 4.470 -1.291 -9.750 1.00 88.31 113 VAL A C 1
ATOM 860 O O . VAL A 1 113 ? 3.470 -1.204 -9.042 1.00 88.31 113 VAL A O 1
ATOM 863 N N . ILE A 1 114 ? 4.804 -2.413 -10.393 1.00 91.38 114 ILE A N 1
ATOM 864 C CA . ILE A 1 114 ? 4.007 -3.644 -10.337 1.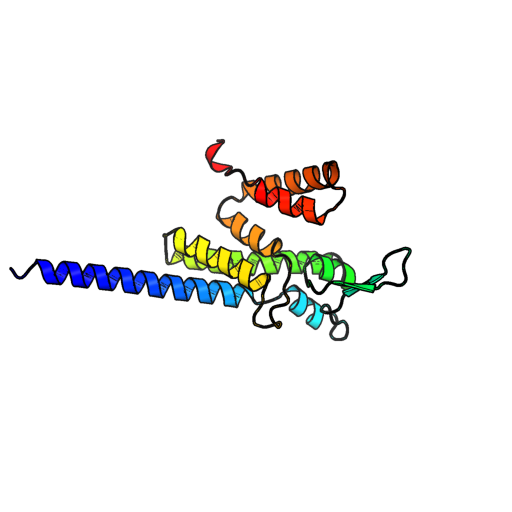00 91.38 114 ILE A CA 1
ATOM 865 C C . ILE A 1 114 ? 3.932 -4.159 -8.899 1.00 91.38 114 ILE A C 1
ATOM 867 O O . ILE A 1 114 ? 2.836 -4.402 -8.402 1.00 91.38 114 ILE A O 1
ATOM 871 N N . LEU A 1 115 ? 5.064 -4.254 -8.192 1.00 93.19 115 LEU A N 1
ATOM 872 C CA . LEU A 1 115 ? 5.068 -4.693 -6.796 1.00 93.19 115 LEU A CA 1
ATOM 873 C C . LEU A 1 115 ? 4.177 -3.796 -5.929 1.00 93.19 115 LEU A C 1
ATOM 875 O O . LEU A 1 115 ? 3.344 -4.301 -5.178 1.00 93.19 115 LEU A O 1
ATOM 879 N N . ALA A 1 116 ? 4.340 -2.474 -6.045 1.00 90.81 116 ALA A N 1
ATOM 880 C CA . ALA A 1 116 ? 3.570 -1.511 -5.264 1.00 90.81 116 ALA A CA 1
ATOM 881 C C . ALA A 1 116 ? 2.065 -1.608 -5.559 1.00 90.81 116 ALA A C 1
ATOM 883 O O . ALA A 1 116 ? 1.258 -1.665 -4.632 1.00 90.81 116 ALA A O 1
ATOM 884 N N . ALA A 1 117 ? 1.686 -1.686 -6.838 1.00 90.31 117 ALA A N 1
ATOM 885 C CA . ALA A 1 117 ? 0.295 -1.807 -7.257 1.00 90.31 117 ALA A CA 1
ATOM 886 C C . ALA A 1 117 ? -0.341 -3.095 -6.720 1.00 90.31 117 ALA A C 1
ATOM 888 O O . ALA A 1 117 ? -1.416 -3.054 -6.121 1.00 90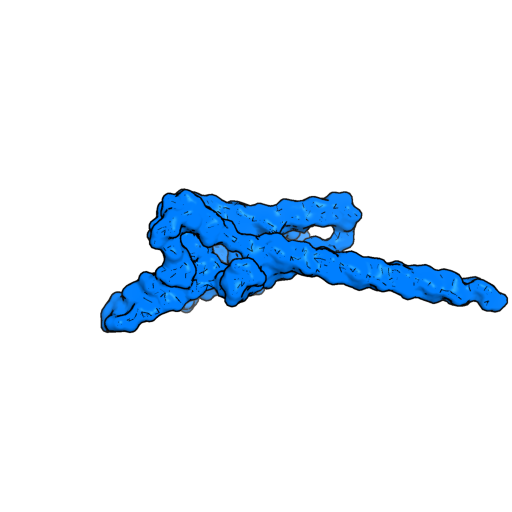.31 117 ALA A O 1
ATOM 889 N N . LEU A 1 118 ? 0.341 -4.234 -6.862 1.00 94.25 118 LEU A N 1
ATOM 890 C CA . LEU A 1 118 ? -0.181 -5.512 -6.387 1.00 94.25 118 LEU A CA 1
ATOM 891 C C . LEU A 1 118 ? -0.225 -5.585 -4.858 1.00 94.25 118 LEU A C 1
ATOM 893 O O . LEU A 1 118 ? -1.139 -6.200 -4.314 1.00 94.25 118 LEU A O 1
ATOM 897 N N . ALA A 1 119 ? 0.677 -4.904 -4.150 1.00 92.56 119 ALA A N 1
ATOM 898 C CA . ALA A 1 119 ? 0.595 -4.783 -2.697 1.00 92.56 119 ALA A CA 1
ATOM 899 C C . ALA A 1 119 ? -0.626 -3.971 -2.232 1.00 92.56 119 ALA A C 1
ATOM 901 O O . ALA A 1 119 ? -1.261 -4.323 -1.235 1.00 92.56 119 ALA A O 1
ATOM 902 N N . VAL A 1 120 ? -1.015 -2.927 -2.971 1.00 90.56 120 VAL A N 1
ATOM 903 C CA . VAL A 1 120 ? -2.267 -2.192 -2.717 1.00 90.56 120 VAL A CA 1
ATOM 904 C C . VAL A 1 120 ? -3.480 -3.086 -2.986 1.00 90.56 120 VAL A C 1
ATOM 906 O O . VAL A 1 120 ? -4.380 -3.159 -2.149 1.00 90.56 120 VAL A O 1
ATOM 909 N N . VAL A 1 121 ? -3.479 -3.829 -4.099 1.00 90.81 121 VAL A N 1
ATOM 910 C CA . VAL A 1 121 ? -4.534 -4.808 -4.423 1.00 90.81 121 VAL A CA 1
ATOM 911 C C . VAL A 1 121 ? -4.654 -5.862 -3.320 1.00 90.81 121 VAL A C 1
ATOM 913 O O . VAL A 1 121 ? -5.760 -6.143 -2.867 1.00 90.81 121 VAL A O 1
ATOM 916 N N . GLY A 1 122 ? -3.530 -6.388 -2.828 1.00 88.81 122 GLY A N 1
ATOM 917 C CA . GLY A 1 122 ? -3.494 -7.318 -1.701 1.00 88.81 122 GLY A CA 1
ATOM 918 C C . GLY A 1 122 ? -4.048 -6.712 -0.414 1.00 88.81 122 GLY A C 1
ATOM 919 O O . GLY A 1 122 ? -4.791 -7.372 0.297 1.00 88.81 122 GLY A O 1
ATOM 920 N N . HIS A 1 123 ? -3.769 -5.442 -0.114 1.00 89.12 123 HIS A N 1
ATOM 921 C CA . HIS A 1 123 ? -4.342 -4.794 1.072 1.00 89.12 123 HIS A CA 1
ATOM 922 C C . HIS A 1 123 ? -5.865 -4.599 0.960 1.00 89.12 123 HIS A C 1
ATOM 924 O O . HIS A 1 123 ? -6.567 -4.710 1.968 1.00 89.12 123 HIS A O 1
ATOM 930 N N . ASN A 1 124 ? -6.374 -4.315 -0.242 1.00 84.88 124 ASN A N 1
ATOM 931 C CA . ASN A 1 124 ? -7.807 -4.127 -0.491 1.00 84.88 124 ASN A CA 1
ATOM 932 C C . ASN A 1 124 ? -8.569 -5.458 -0.500 1.00 84.88 124 ASN A C 1
ATOM 934 O O . ASN A 1 124 ? -9.654 -5.561 0.071 1.00 84.88 124 ASN A O 1
ATOM 938 N N . TRP A 1 125 ? -7.967 -6.491 -1.091 1.00 87.44 125 TRP A N 1
ATOM 939 C CA . TRP A 1 125 ? -8.509 -7.846 -1.173 1.00 87.44 125 TRP A CA 1
ATOM 940 C C . TRP A 1 125 ? -7.507 -8.873 -0.628 1.00 87.44 125 TRP A C 1
ATOM 942 O O . TRP A 1 125 ? -6.923 -9.649 -1.390 1.00 87.44 125 TRP A O 1
ATOM 952 N N . PRO A 1 126 ? -7.308 -8.900 0.701 1.00 88.25 126 PRO A N 1
ATOM 953 C CA . PRO A 1 126 ? -6.323 -9.752 1.345 1.00 88.25 126 PRO A CA 1
ATOM 954 C C . PRO A 1 126 ? -6.736 -11.215 1.303 1.00 88.25 126 PRO A C 1
ATOM 956 O O . PRO A 1 126 ? -7.781 -11.600 1.841 1.00 88.25 126 PRO A O 1
ATOM 959 N N . LEU A 1 127 ? -5.858 -12.049 0.747 1.00 89.38 127 LEU A N 1
ATOM 960 C CA . LEU A 1 127 ? -6.054 -13.498 0.677 1.00 89.38 127 LEU A CA 1
ATOM 961 C C . LEU A 1 127 ? -6.298 -14.111 2.067 1.00 89.38 127 LEU A C 1
ATOM 963 O O . LEU A 1 127 ? -7.207 -14.916 2.256 1.00 89.38 127 LEU A O 1
ATOM 967 N N . TYR A 1 128 ? -5.535 -13.670 3.069 1.00 83.38 128 TYR A N 1
ATOM 968 C CA . TYR A 1 128 ? -5.581 -14.209 4.434 1.00 83.38 128 TYR A CA 1
ATOM 969 C C . TYR A 1 128 ? -6.849 -13.842 5.215 1.00 83.38 128 TYR A C 1
ATOM 971 O O . TYR A 1 128 ? -7.108 -14.399 6.282 1.00 83.38 128 TYR A O 1
ATOM 979 N N . HIS A 1 129 ? -7.653 -12.912 4.698 1.00 80.69 129 HIS A N 1
ATOM 980 C CA . HIS A 1 129 ? -8.837 -12.400 5.383 1.00 80.69 129 HIS A CA 1
ATOM 981 C C . HIS A 1 129 ? -10.083 -12.446 4.496 1.00 80.69 129 HIS A C 1
ATOM 983 O O . HIS A 1 129 ? -10.930 -11.557 4.562 1.00 80.69 129 HIS A O 1
ATOM 989 N N . ARG A 1 130 ? -10.201 -13.507 3.681 1.00 82.19 130 ARG A N 1
ATOM 990 C CA . ARG A 1 130 ? -11.372 -13.780 2.826 1.00 82.19 130 ARG A CA 1
ATOM 991 C C . ARG A 1 130 ? -11.703 -12.613 1.888 1.00 82.19 130 ARG A C 1
ATOM 993 O O . ARG A 1 130 ? -12.872 -12.320 1.661 1.00 82.19 130 ARG A O 1
ATOM 1000 N N . PHE A 1 131 ? -10.671 -11.935 1.382 1.00 83.50 131 PHE A N 1
ATOM 1001 C CA . PHE A 1 131 ? -10.784 -10.787 0.479 1.00 83.50 131 PHE A CA 1
ATOM 1002 C C . PHE A 1 131 ? -11.553 -9.587 1.060 1.00 83.50 131 PHE A C 1
ATOM 1004 O O . PHE A 1 131 ? -12.043 -8.747 0.316 1.00 83.50 131 PHE A O 1
ATOM 1011 N N . GLN A 1 132 ? -11.633 -9.469 2.389 1.00 77.50 132 GLN A N 1
ATOM 1012 C CA . GLN A 1 132 ? -12.207 -8.303 3.065 1.00 77.50 132 GLN A CA 1
ATOM 1013 C C . GLN A 1 132 ? -11.076 -7.441 3.634 1.00 77.50 132 GLN A C 1
ATOM 1015 O O . GLN A 1 132 ? -10.518 -7.740 4.690 1.00 77.50 132 GLN A O 1
ATOM 1020 N N . GLY A 1 133 ? -10.673 -6.402 2.910 1.00 81.56 133 GLY A N 1
ATOM 1021 C CA . GLY A 1 133 ? -9.514 -5.585 3.264 1.00 81.56 133 GLY A CA 1
ATOM 1022 C C . GLY A 1 133 ? -9.834 -4.194 3.781 1.00 81.56 133 GLY A C 1
ATOM 1023 O O . GLY A 1 133 ? -10.941 -3.892 4.231 1.00 81.56 133 GLY A O 1
ATOM 1024 N N . GLY A 1 134 ? -8.803 -3.356 3.741 1.00 79.50 134 GLY A N 1
ATOM 1025 C CA . GLY A 1 134 ? -8.925 -1.922 3.958 1.00 79.50 134 GLY A CA 1
ATOM 1026 C C . GLY A 1 134 ? -9.187 -1.176 2.650 1.00 79.5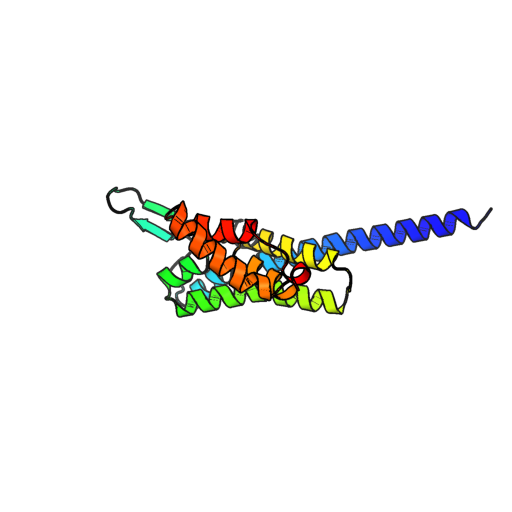0 134 GLY A C 1
ATOM 1027 O O . GLY A 1 134 ? -9.411 -1.770 1.600 1.00 79.50 134 GLY A O 1
ATOM 1028 N N . ARG A 1 135 ? -9.150 0.156 2.711 1.00 78.44 135 ARG A N 1
ATOM 1029 C CA . ARG A 1 135 ? -9.392 1.024 1.542 1.00 78.44 135 ARG A CA 1
ATOM 1030 C C . ARG A 1 135 ? -8.136 1.366 0.731 1.00 78.44 135 ARG A C 1
ATOM 1032 O O . ARG A 1 135 ? -8.227 2.083 -0.258 1.00 78.44 135 ARG A O 1
ATOM 1039 N N . GLY A 1 136 ? -6.960 0.908 1.159 1.00 78.38 136 GLY A N 1
ATOM 1040 C CA . GLY A 1 136 ? -5.732 1.020 0.365 1.00 78.38 136 GLY A CA 1
ATOM 1041 C C . GLY A 1 136 ? -4.976 2.341 0.479 1.00 78.38 136 GLY A C 1
ATOM 1042 O O . GLY A 1 136 ? -3.887 2.448 -0.069 1.00 78.38 136 GLY A O 1
ATOM 1043 N N . PHE A 1 137 ? -5.468 3.330 1.227 1.00 79.44 137 PHE A N 1
ATOM 1044 C CA . PHE A 1 137 ? -4.787 4.627 1.336 1.00 79.44 137 PHE A CA 1
ATOM 1045 C C . PHE A 1 137 ? -3.372 4.520 1.916 1.00 79.44 137 PHE A C 1
ATOM 1047 O O . PHE A 1 137 ? -2.417 4.974 1.293 1.00 79.44 137 PHE A O 1
ATOM 1054 N N . SER A 1 138 ? -3.216 3.887 3.081 1.00 84.81 138 SER A N 1
ATOM 1055 C CA . SER A 1 138 ? -1.915 3.719 3.740 1.00 84.81 138 SER A CA 1
ATOM 1056 C C . SER A 1 138 ? -0.866 3.036 2.842 1.00 84.81 138 SER A C 1
ATOM 1058 O O . SER A 1 138 ? 0.206 3.611 2.663 1.00 84.81 138 SER A O 1
ATOM 1060 N N . PRO A 1 139 ? -1.136 1.881 2.198 1.00 86.25 139 PRO A N 1
ATOM 1061 C CA . PRO A 1 139 ? -0.161 1.272 1.292 1.00 86.25 139 PRO A CA 1
ATOM 1062 C C . PRO A 1 139 ? 0.124 2.112 0.038 1.00 86.25 139 PRO A C 1
ATOM 1064 O O . PRO A 1 139 ? 1.266 2.117 -0.422 1.00 86.25 139 PRO A O 1
ATOM 1067 N N . ILE A 1 140 ? -0.850 2.872 -0.487 1.00 85.44 140 ILE A N 1
ATOM 1068 C CA . ILE A 1 140 ? -0.595 3.798 -1.604 1.00 85.44 140 ILE A CA 1
ATOM 1069 C C . ILE A 1 140 ? 0.386 4.896 -1.180 1.00 85.44 140 ILE A C 1
ATOM 1071 O O . ILE A 1 140 ? 1.359 5.146 -1.893 1.00 85.44 140 ILE A O 1
ATOM 1075 N N . TYR A 1 141 ? 0.194 5.505 -0.005 1.00 83.56 141 TYR A N 1
ATOM 1076 C CA . TYR A 1 141 ? 1.150 6.478 0.531 1.00 83.56 141 TYR A CA 1
ATOM 1077 C C . TYR A 1 141 ? 2.537 5.857 0.732 1.00 83.56 141 TYR A C 1
ATOM 1079 O O . TYR A 1 141 ? 3.535 6.480 0.379 1.00 83.56 141 TYR A O 1
ATOM 1087 N N . GLY A 1 142 ? 2.614 4.612 1.215 1.00 85.06 142 GLY A N 1
ATOM 1088 C CA . GLY A 1 142 ? 3.876 3.872 1.342 1.00 85.06 142 GLY A CA 1
ATOM 1089 C C . GLY A 1 142 ? 4.615 3.686 0.011 1.00 85.06 142 GLY A C 1
ATOM 1090 O O . GLY A 1 142 ? 5.844 3.782 -0.030 1.00 85.06 142 GLY A O 1
ATOM 1091 N N . GLY A 1 143 ? 3.881 3.477 -1.086 1.00 85.19 143 GLY A N 1
ATOM 1092 C CA . GLY A 1 143 ? 4.439 3.481 -2.438 1.00 85.19 143 GLY A CA 1
ATOM 1093 C C . GLY A 1 143 ? 4.880 4.879 -2.878 1.00 85.19 143 GLY A C 1
ATOM 1094 O O . GLY A 1 143 ? 6.011 5.051 -3.332 1.00 85.19 143 GLY A O 1
ATOM 1095 N N . LEU A 1 144 ? 4.022 5.890 -2.695 1.00 82.81 144 LEU A N 1
ATOM 1096 C CA . LEU A 1 144 ? 4.288 7.277 -3.092 1.00 82.81 144 LEU A CA 1
ATOM 1097 C C . LEU A 1 144 ? 5.556 7.849 -2.451 1.00 82.81 144 LEU A C 1
ATOM 1099 O O . LEU A 1 144 ? 6.306 8.51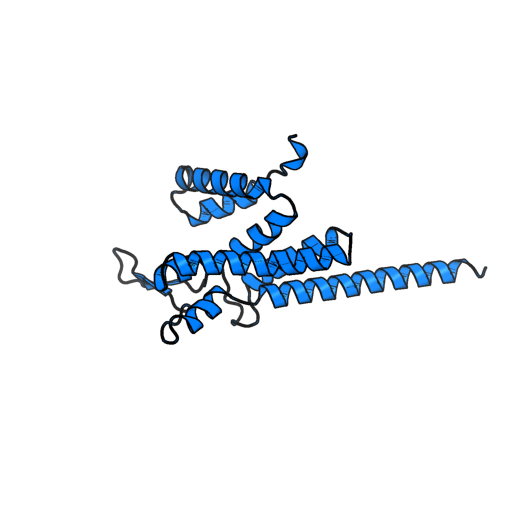1 -3.159 1.00 82.81 144 LEU A O 1
ATOM 1103 N N . VAL A 1 145 ? 5.868 7.521 -1.187 1.00 83.06 145 VAL A N 1
ATOM 1104 C CA . VAL A 1 145 ? 7.134 7.918 -0.519 1.00 83.06 145 VAL A CA 1
ATOM 1105 C C . VAL A 1 145 ? 8.358 7.621 -1.391 1.00 83.06 145 VAL A C 1
ATOM 1107 O O . VAL A 1 145 ? 9.306 8.403 -1.421 1.00 83.06 145 VAL A O 1
ATOM 1110 N N . LEU A 1 146 ? 8.346 6.506 -2.122 1.00 80.81 146 LEU A N 1
ATOM 1111 C CA . LEU A 1 146 ? 9.490 6.047 -2.910 1.00 80.81 146 LEU A CA 1
ATOM 1112 C C . LEU A 1 146 ? 9.547 6.615 -4.324 1.00 80.81 146 LEU A C 1
ATOM 1114 O O . LEU A 1 146 ? 10.614 6.593 -4.947 1.00 80.81 146 LEU A O 1
ATOM 1118 N N . PHE A 1 147 ? 8.414 7.043 -4.872 1.00 75.94 147 PHE A N 1
ATOM 1119 C CA . PHE A 1 147 ? 8.342 7.608 -6.220 1.00 75.94 147 PHE A CA 1
ATOM 1120 C C . PHE A 1 147 ? 8.398 9.135 -6.186 1.00 75.94 147 PHE A C 1
ATOM 1122 O O . PHE A 1 147 ? 9.138 9.735 -6.966 1.00 75.94 147 PHE A O 1
ATOM 1129 N N . ASP A 1 148 ? 7.660 9.755 -5.267 1.00 75.44 148 ASP A N 1
ATOM 1130 C CA . ASP A 1 148 ? 7.574 11.200 -5.104 1.00 75.44 148 ASP A CA 1
ATOM 1131 C C . ASP A 1 148 ? 7.141 11.565 -3.670 1.00 75.44 148 ASP A C 1
ATOM 1133 O O . ASP A 1 148 ? 5.957 11.698 -3.363 1.00 75.44 148 ASP A O 1
ATOM 1137 N N . TRP A 1 149 ? 8.116 11.718 -2.770 1.00 72.06 149 TRP A N 1
ATOM 1138 C CA . TRP A 1 149 ? 7.865 12.043 -1.361 1.00 72.06 149 TRP A CA 1
ATOM 1139 C C . TRP A 1 149 ? 7.167 13.402 -1.163 1.00 72.06 149 TRP A C 1
ATOM 1141 O O . TRP A 1 149 ? 6.406 13.564 -0.210 1.00 72.06 149 TRP A O 1
ATOM 1151 N N . LEU A 1 150 ? 7.376 14.354 -2.083 1.00 67.69 150 LEU A N 1
ATOM 1152 C CA . LEU A 1 150 ? 6.746 15.680 -2.078 1.00 67.69 150 LEU A CA 1
ATOM 1153 C C . LEU A 1 150 ? 5.260 15.619 -2.440 1.00 67.69 150 LEU A C 1
ATOM 1155 O O . LEU A 1 150 ? 4.484 16.462 -1.991 1.00 67.69 150 LEU A O 1
ATOM 1159 N N . ALA A 1 151 ? 4.836 14.595 -3.181 1.00 65.31 151 ALA A N 1
ATOM 1160 C CA . ALA A 1 151 ? 3.431 14.414 -3.516 1.00 65.31 151 ALA A CA 1
ATOM 1161 C C . ALA A 1 151 ? 2.571 14.061 -2.292 1.00 65.31 151 ALA A C 1
ATOM 1163 O O . ALA A 1 151 ? 1.364 14.272 -2.318 1.00 65.31 151 ALA A O 1
ATOM 1164 N N . ILE A 1 152 ? 3.149 13.555 -1.199 1.00 68.94 152 ILE A N 1
ATOM 1165 C CA . ILE A 1 152 ? 2.399 13.143 -0.001 1.00 68.94 152 ILE A CA 1
ATOM 1166 C C . ILE A 1 152 ? 1.719 14.325 0.699 1.00 68.94 152 ILE A C 1
ATOM 1168 O O . ILE A 1 152 ? 0.497 14.289 0.832 1.00 68.94 152 ILE A O 1
ATOM 1172 N N . PRO A 1 153 ? 2.437 15.381 1.137 1.00 64.31 153 PRO A N 1
ATOM 1173 C CA . PRO A 1 153 ? 1.785 16.530 1.757 1.00 64.31 153 PRO A CA 1
ATOM 1174 C C . PRO A 1 153 ? 0.836 17.230 0.781 1.00 64.31 153 PRO A C 1
ATOM 1176 O O . PRO A 1 153 ? -0.242 17.646 1.186 1.00 64.31 153 PRO A O 1
ATOM 1179 N N . VAL A 1 154 ? 1.181 17.298 -0.509 1.00 64.12 154 VAL A N 1
ATOM 1180 C CA . VAL A 1 154 ? 0.342 17.933 -1.537 1.00 64.12 154 VAL A CA 1
ATOM 1181 C C . VAL A 1 154 ? -0.980 17.184 -1.717 1.00 64.12 154 VAL A C 1
ATOM 1183 O O . VAL A 1 154 ? -2.039 17.794 -1.628 1.00 64.12 154 VAL A O 1
ATOM 1186 N N . THR A 1 155 ? -0.949 15.863 -1.900 1.00 67.19 155 THR A N 1
ATOM 1187 C CA . THR A 1 155 ? -2.163 15.041 -2.064 1.00 67.19 155 THR A CA 1
ATOM 1188 C C . THR A 1 155 ? -2.987 14.957 -0.780 1.00 67.19 155 THR A C 1
ATOM 1190 O O . THR A 1 155 ? -4.215 14.986 -0.850 1.00 67.19 155 THR A O 1
ATOM 1193 N N . ALA A 1 156 ? -2.342 14.935 0.391 1.00 65.12 156 ALA A N 1
ATOM 1194 C CA . ALA A 1 156 ? -3.027 14.971 1.680 1.00 65.12 156 ALA A CA 1
ATOM 1195 C C . ALA A 1 156 ? -3.738 16.314 1.920 1.00 65.12 156 ALA A C 1
ATOM 1197 O O . ALA A 1 156 ? -4.906 16.323 2.304 1.00 65.12 156 ALA A O 1
ATOM 1198 N N . ILE A 1 157 ? -3.066 17.442 1.658 1.00 64.56 157 ILE A N 1
ATOM 1199 C CA . ILE A 1 157 ? -3.625 18.790 1.842 1.00 64.56 157 ILE A CA 1
ATOM 1200 C C . ILE A 1 157 ? -4.708 19.069 0.797 1.00 64.56 157 ILE A C 1
ATOM 1202 O O . ILE A 1 157 ? -5.808 19.476 1.163 1.00 64.56 157 ILE A O 1
ATOM 1206 N N . LEU A 1 158 ? -4.441 18.808 -0.487 1.00 60.97 158 LEU A N 1
ATOM 1207 C CA . LEU A 1 158 ? -5.419 19.011 -1.561 1.00 60.97 158 LEU A CA 1
ATOM 1208 C C . LEU A 1 158 ? -6.630 18.097 -1.398 1.00 60.97 158 LEU A C 1
ATOM 1210 O O . LEU A 1 158 ? -7.754 18.565 -1.538 1.00 60.97 158 LEU A O 1
ATOM 1214 N N . GLY A 1 159 ? -6.425 16.824 -1.055 1.00 59.31 159 GLY A N 1
ATOM 1215 C CA . GLY A 1 159 ? -7.520 15.894 -0.799 1.00 59.31 159 GLY A CA 1
ATOM 1216 C C . GLY A 1 159 ? -8.390 16.349 0.372 1.00 59.31 159 GLY A C 1
ATOM 1217 O O . GLY A 1 159 ? -9.609 16.442 0.237 1.00 59.31 159 GLY A O 1
ATOM 1218 N N . MET A 1 160 ? -7.766 16.716 1.497 1.00 60.91 160 MET A N 1
ATOM 1219 C CA . MET A 1 160 ? -8.476 17.195 2.684 1.00 60.91 160 MET A CA 1
ATOM 1220 C C . MET A 1 160 ? -9.253 18.487 2.406 1.00 60.91 160 MET A C 1
ATOM 1222 O O . MET A 1 160 ? -10.434 18.553 2.736 1.00 60.91 160 MET A O 1
ATOM 1226 N N . LEU A 1 161 ? -8.637 19.478 1.754 1.00 57.78 161 LEU A N 1
ATOM 1227 C CA . LEU A 1 161 ? -9.295 20.737 1.395 1.00 57.78 161 LEU A CA 1
ATOM 1228 C C . LEU A 1 161 ? -10.439 20.519 0.399 1.00 57.78 161 LEU A C 1
ATOM 1230 O O . LEU A 1 161 ? -11.542 21.015 0.615 1.00 57.78 161 LEU A O 1
ATOM 1234 N N . PHE A 1 162 ? -10.214 19.745 -0.665 1.00 56.94 162 PHE A N 1
ATOM 1235 C CA . PHE A 1 162 ? -11.201 19.569 -1.726 1.00 56.94 162 PHE A CA 1
ATOM 1236 C C . PHE A 1 162 ? -12.446 18.823 -1.236 1.00 56.94 162 PHE A C 1
ATOM 1238 O O . PHE A 1 162 ? -13.560 19.261 -1.510 1.00 56.94 162 PHE A O 1
ATOM 1245 N N . GLY A 1 163 ? -12.313 17.743 -0.458 1.00 51.69 163 GLY A N 1
ATOM 1246 C CA . GLY A 1 163 ? -13.516 17.043 0.008 1.00 51.69 163 GLY A CA 1
ATOM 1247 C C . GLY A 1 163 ? -14.191 17.629 1.246 1.00 51.69 163 GLY A C 1
ATOM 1248 O O . GLY A 1 163 ? -15.393 17.413 1.394 1.00 51.69 163 GLY A O 1
ATOM 1249 N N . LEU A 1 164 ? -13.504 18.426 2.078 1.00 57.03 164 LEU A N 1
ATOM 1250 C CA . LEU A 1 164 ? -14.186 19.242 3.098 1.00 57.03 164 LEU A CA 1
ATOM 1251 C C . LEU A 1 164 ? -15.031 20.351 2.460 1.00 57.03 164 LEU A C 1
ATOM 1253 O O . LEU A 1 164 ? -16.138 20.611 2.926 1.00 57.03 164 LEU A O 1
ATOM 1257 N N . ILE A 1 165 ? -14.524 20.979 1.394 1.00 58.62 165 ILE A N 1
ATOM 1258 C CA . ILE A 1 165 ? -15.180 22.118 0.738 1.00 58.62 165 ILE A CA 1
ATOM 1259 C C . ILE A 1 165 ? -16.302 21.663 -0.205 1.00 58.62 165 ILE A C 1
ATOM 1261 O O . ILE A 1 165 ? -17.366 22.275 -0.213 1.00 58.62 165 ILE A O 1
ATOM 1265 N N . VAL A 1 166 ? -16.089 20.599 -0.988 1.00 55.75 166 VAL A N 1
ATOM 1266 C CA . VAL A 1 166 ? -17.005 20.228 -2.083 1.00 55.75 166 VAL A CA 1
ATOM 1267 C C . VAL A 1 166 ? -18.042 19.187 -1.662 1.00 55.75 166 VAL A C 1
ATOM 1269 O O . VAL A 1 166 ? -19.197 19.290 -2.063 1.00 55.75 166 VAL A O 1
ATOM 1272 N N . LEU A 1 167 ? -17.659 18.185 -0.864 1.00 51.72 167 LEU A N 1
ATOM 1273 C CA . LEU A 1 167 ? -18.489 16.986 -0.670 1.00 51.72 167 LEU A CA 1
ATOM 1274 C C . LEU A 1 167 ? -18.975 16.785 0.770 1.00 51.72 167 LEU A C 1
ATOM 1276 O O . LEU A 1 167 ? -19.875 15.981 0.978 1.00 51.72 167 LEU A O 1
ATOM 1280 N N . ARG A 1 168 ? -18.404 17.498 1.759 1.00 55.06 168 ARG A N 1
ATOM 1281 C CA . ARG A 1 168 ? -18.632 17.281 3.209 1.00 55.06 168 ARG A CA 1
ATOM 1282 C C . ARG A 1 168 ? -18.475 15.818 3.653 1.00 55.06 168 ARG A C 1
ATOM 1284 O O . ARG A 1 168 ? -18.903 15.452 4.742 1.00 55.06 168 ARG A O 1
ATOM 1291 N N . ASP A 1 169 ? -17.813 15.009 2.833 1.00 53.72 169 ASP A N 1
ATOM 1292 C CA . ASP A 1 169 ? -17.642 13.580 3.032 1.00 53.72 169 ASP A CA 1
ATOM 1293 C C . ASP A 1 169 ? -16.149 13.261 2.976 1.00 53.72 169 ASP A C 1
ATOM 1295 O O . ASP A 1 169 ? -15.497 13.308 1.925 1.00 53.72 169 ASP A O 1
ATOM 1299 N N . VAL A 1 170 ? -15.586 12.972 4.151 1.00 54.41 170 VAL A N 1
ATOM 1300 C CA . VAL A 1 170 ? -14.138 12.810 4.362 1.00 54.41 170 VAL A CA 1
ATOM 1301 C C . VAL A 1 170 ? -13.572 11.712 3.457 1.00 54.41 170 VAL A C 1
ATOM 1303 O O . VAL A 1 170 ? -12.433 11.791 3.011 1.00 54.41 170 VAL A O 1
ATOM 1306 N N . LEU A 1 171 ? -14.378 10.705 3.117 1.00 54.53 171 LEU A N 1
ATOM 1307 C CA . LEU A 1 171 ? -13.947 9.589 2.286 1.00 54.53 171 LEU A CA 1
ATOM 1308 C C . LEU A 1 171 ? -13.620 9.993 0.841 1.00 54.53 171 LEU A C 1
ATOM 1310 O O . LEU A 1 171 ? -12.590 9.582 0.306 1.00 54.53 171 LEU A O 1
ATOM 1314 N N . MET A 1 172 ? -14.474 10.812 0.224 1.00 52.34 172 MET A N 1
ATOM 1315 C CA . MET A 1 172 ? -14.275 11.279 -1.151 1.00 52.34 172 MET A CA 1
ATOM 1316 C C . MET A 1 172 ? -13.156 12.323 -1.235 1.00 52.34 172 MET A C 1
ATOM 1318 O O . MET A 1 172 ? -12.422 12.358 -2.222 1.00 52.34 172 MET A O 1
ATOM 1322 N N . ALA A 1 173 ? -12.957 13.096 -0.160 1.00 54.53 173 ALA A N 1
ATOM 1323 C CA . ALA A 1 173 ? -11.822 14.002 0.025 1.00 54.53 173 ALA A CA 1
ATOM 1324 C C . ALA A 1 173 ? -10.479 13.298 -0.208 1.00 54.53 173 ALA A C 1
ATOM 1326 O O . ALA A 1 173 ? -9.663 13.706 -1.036 1.00 54.53 173 ALA A O 1
ATOM 1327 N N . TYR A 1 174 ? -10.282 12.172 0.479 1.00 55.88 174 TYR A N 1
ATOM 1328 C CA . TYR A 1 174 ? -9.043 11.406 0.395 1.00 55.88 174 TYR A CA 1
ATOM 1329 C C . TYR A 1 174 ? -8.845 10.714 -0.963 1.00 55.88 174 TYR A C 1
ATOM 1331 O O . TYR A 1 174 ? -7.703 10.521 -1.379 1.00 55.88 174 TYR A O 1
ATOM 1339 N N . MET A 1 175 ? -9.920 10.368 -1.683 1.00 58.41 175 MET A N 1
ATOM 1340 C CA . MET A 1 175 ? -9.821 9.795 -3.035 1.00 58.41 175 MET A CA 1
ATOM 1341 C C . MET A 1 175 ? -9.495 10.845 -4.104 1.00 58.41 175 MET A C 1
ATOM 1343 O O . MET A 1 175 ? -8.715 10.558 -5.014 1.00 58.41 175 MET A O 1
ATOM 1347 N N . ALA A 1 176 ? -10.025 12.065 -3.973 1.00 56.62 176 ALA A N 1
ATOM 1348 C CA . ALA A 1 176 ? -9.751 13.167 -4.895 1.00 56.62 176 ALA A CA 1
ATOM 1349 C C . ALA A 1 176 ? -8.268 13.575 -4.891 1.00 56.62 176 ALA A C 1
ATOM 1351 O O . ALA A 1 176 ? -7.702 13.836 -5.950 1.00 56.62 176 ALA A O 1
ATOM 1352 N N . GLY A 1 177 ? -7.610 13.552 -3.725 1.00 56.91 177 GLY A N 1
ATOM 1353 C CA . GLY A 1 177 ? -6.175 13.838 -3.610 1.00 56.91 177 GLY A CA 1
ATOM 1354 C C . GLY A 1 177 ? -5.292 12.860 -4.393 1.00 56.91 177 GLY A C 1
ATOM 1355 O O . GLY A 1 177 ? -4.304 13.275 -4.989 1.00 56.91 177 GLY A O 1
ATOM 1356 N N . LEU A 1 178 ? -5.671 11.578 -4.460 1.00 59.62 178 LEU A N 1
ATOM 1357 C CA . LEU A 1 178 ? -4.969 10.574 -5.271 1.00 59.62 178 LEU A CA 1
ATOM 1358 C C . LEU A 1 178 ? -5.216 10.748 -6.772 1.00 59.62 178 LEU A C 1
ATOM 1360 O O . LEU A 1 178 ? -4.307 10.534 -7.570 1.00 59.62 178 LEU A O 1
ATOM 1364 N N . TRP A 1 179 ? -6.429 11.149 -7.153 1.00 55.62 179 TRP A N 1
ATOM 1365 C CA . TRP A 1 179 ? -6.778 11.457 -8.544 1.00 55.62 179 TRP A CA 1
ATOM 1366 C C . TRP A 1 179 ? -6.085 12.720 -9.064 1.00 55.62 179 TRP A C 1
ATOM 1368 O O . TRP A 1 179 ? -5.719 12.782 -10.233 1.00 55.62 179 TRP A O 1
ATOM 1378 N N . LEU A 1 180 ? -5.854 13.698 -8.189 1.00 55.78 180 LEU A N 1
ATOM 1379 C CA . LEU A 1 180 ? -5.123 14.930 -8.486 1.00 55.78 180 LEU A CA 1
ATOM 1380 C C . LEU A 1 180 ? -3.603 14.777 -8.322 1.00 55.78 180 LEU A C 1
ATOM 1382 O O . LEU A 1 180 ? -2.912 15.777 -8.136 1.00 55.78 180 LEU A O 1
ATOM 1386 N N . TYR A 1 181 ? -3.059 13.554 -8.374 1.00 59.44 181 TYR A N 1
ATOM 1387 C CA . TYR A 1 181 ? -1.612 13.349 -8.336 1.00 59.44 181 TYR A CA 1
ATOM 1388 C C . TYR A 1 181 ? -0.940 14.088 -9.504 1.00 59.44 181 TYR A C 1
ATOM 1390 O O . TYR A 1 181 ? -0.975 13.658 -10.657 1.00 59.44 181 TYR A O 1
ATOM 1398 N N . VAL A 1 182 ? -0.300 15.210 -9.180 1.00 57.09 182 VAL A N 1
ATOM 1399 C CA . VAL A 1 182 ? 0.577 15.954 -10.080 1.00 57.09 182 VAL A CA 1
ATOM 1400 C C . VAL A 1 182 ? 2.006 15.543 -9.757 1.00 57.09 182 VAL A C 1
ATOM 1402 O O . VAL A 1 182 ? 2.460 15.677 -8.624 1.00 57.09 182 VAL A O 1
ATOM 1405 N N . LYS A 1 183 ? 2.728 15.029 -10.756 1.00 57.28 183 LYS A N 1
ATOM 1406 C CA . LYS A 1 183 ? 4.132 14.633 -10.610 1.00 57.28 183 LYS A CA 1
ATOM 1407 C C . LYS A 1 183 ? 4.999 15.866 -10.332 1.00 57.28 183 LYS A C 1
ATOM 1409 O O . LYS A 1 183 ? 5.305 16.638 -11.244 1.00 57.28 183 LYS A O 1
ATOM 1414 N N . THR A 1 184 ? 5.436 16.015 -9.084 1.00 56.19 184 THR A N 1
ATOM 1415 C CA . THR A 1 184 ? 6.089 17.224 -8.555 1.00 56.19 184 THR A CA 1
ATOM 1416 C C . THR A 1 184 ? 7.482 17.457 -9.141 1.00 56.19 184 THR A C 1
ATOM 1418 O O . THR A 1 184 ? 7.907 18.597 -9.287 1.00 56.19 184 THR A O 1
ATOM 1421 N N . ARG A 1 185 ? 8.177 16.394 -9.577 1.00 52.31 185 ARG A N 1
ATOM 1422 C CA . ARG A 1 185 ? 9.496 16.484 -10.246 1.00 52.31 185 ARG A CA 1
ATOM 1423 C C . ARG A 1 185 ? 9.499 17.177 -11.619 1.00 52.31 185 ARG A C 1
ATOM 1425 O O . ARG A 1 185 ? 10.560 17.281 -12.217 1.00 52.31 185 ARG A O 1
ATOM 1432 N N . THR A 1 186 ? 8.347 17.590 -12.139 1.00 46.66 186 THR A N 1
ATOM 1433 C CA . THR A 1 186 ? 8.245 18.308 -13.426 1.00 46.66 186 THR A CA 1
ATOM 1434 C C . THR A 1 186 ? 8.005 19.813 -13.235 1.00 46.66 186 THR A C 1
ATOM 1436 O O . THR A 1 186 ? 7.900 20.537 -14.216 1.00 46.66 186 THR A O 1
ATOM 1439 N N . LEU A 1 187 ? 7.876 20.275 -11.985 1.00 45.53 187 LEU A N 1
ATOM 1440 C CA . LEU A 1 187 ? 7.512 21.652 -11.622 1.00 45.53 187 LEU A CA 1
ATOM 1441 C C . LEU A 1 187 ? 8.658 22.443 -10.959 1.00 45.53 187 LEU A C 1
ATOM 1443 O O . LEU A 1 187 ? 8.438 23.575 -10.535 1.00 45.53 187 LEU A O 1
ATOM 1447 N N . ILE A 1 188 ? 9.858 21.861 -10.874 1.00 43.38 188 ILE A N 1
ATOM 1448 C CA . ILE A 1 188 ? 11.104 22.489 -10.399 1.00 43.38 188 ILE A CA 1
ATOM 1449 C C . ILE A 1 188 ? 12.177 22.195 -11.442 1.00 43.38 188 ILE A C 1
ATOM 1451 O O . ILE A 1 188 ? 12.935 23.125 -11.783 1.00 43.38 188 ILE A O 1
#